Protein AF-X0SIE3-F1 (afdb_monomer_lite)

Sequence (200 aa):
MSGNRVVYQNWIVEIGFDPAQLKAIENWNDPPLESISLDEPSACAISDEESQRVIEEREKTSEIRSRVRKALERLSVQEREFIAQFYFMGRSYREISEQSGRPIHKLEALHKRAVKKLKNELGGFVRERFGVETGSDADCLICRSPHLAEINRLISRRDKTTTWKPIIKTLRNKYGLKVSSPQMLIGHEKYHGRSPTGTA

Organism: NCBI:txid412755

pLDDT: mean 80.82, std 20.18, range [29.73, 98.19]

Structure (mmCIF, N/CA/C/O backbone):
data_AF-X0SIE3-F1
#
_entry.id   AF-X0SIE3-F1
#
loop_
_atom_site.group_PDB
_atom_site.id
_atom_site.type_symbol
_atom_site.label_atom_id
_atom_site.label_alt_id
_atom_site.label_comp_id
_atom_site.label_asym_id
_atom_site.label_entity_id
_atom_site.label_seq_id
_atom_site.pdbx_PDB_ins_code
_atom_site.Cartn_x
_atom_site.Cartn_y
_atom_site.Cartn_z
_atom_site.occupancy
_atom_site.B_iso_or_equiv
_atom_site.auth_seq_id
_atom_site.auth_comp_id
_atom_site.auth_asym_id
_atom_site.auth_atom_id
_atom_site.pdbx_PDB_model_num
ATOM 1 N N . MET A 1 1 ? 21.766 -25.521 27.086 1.00 37.97 1 MET A N 1
ATOM 2 C CA . MET A 1 1 ? 20.598 -25.196 26.242 1.00 37.97 1 MET A CA 1
ATOM 3 C C . MET A 1 1 ? 21.020 -24.117 25.262 1.00 37.97 1 MET A C 1
ATOM 5 O O . MET A 1 1 ? 21.214 -22.978 25.664 1.00 37.97 1 MET A O 1
ATOM 9 N N . SER A 1 2 ? 21.288 -24.507 24.020 1.00 40.81 2 SER A N 1
ATOM 10 C CA . SER A 1 2 ? 21.836 -23.632 22.983 1.00 40.81 2 SER A CA 1
ATOM 11 C C . SER A 1 2 ? 20.715 -22.765 22.417 1.00 40.81 2 SER A C 1
ATOM 13 O O . SER A 1 2 ? 19.805 -23.271 21.767 1.00 40.81 2 SER A O 1
ATOM 15 N N . GLY A 1 3 ? 20.738 -21.470 22.732 1.00 44.62 3 GLY A N 1
ATOM 16 C CA . GLY A 1 3 ? 19.757 -20.516 22.230 1.00 44.62 3 GLY A CA 1
ATOM 17 C C . GLY A 1 3 ? 19.902 -20.342 20.721 1.00 44.62 3 GLY A C 1
ATOM 18 O O . GLY A 1 3 ? 20.940 -19.882 20.250 1.00 44.62 3 GLY A O 1
ATOM 19 N N . ASN A 1 4 ? 18.854 -20.692 19.974 1.00 44.97 4 ASN A N 1
ATOM 20 C CA . ASN A 1 4 ? 18.721 -20.370 18.556 1.00 44.97 4 ASN A CA 1
ATOM 21 C C . ASN A 1 4 ? 18.730 -18.846 18.382 1.00 44.97 4 ASN A C 1
ATOM 23 O O . ASN A 1 4 ? 17.715 -18.172 18.564 1.00 44.97 4 ASN A O 1
ATOM 27 N N . ARG A 1 5 ? 19.895 -18.294 18.040 1.00 41.56 5 ARG A N 1
ATOM 28 C CA . ARG A 1 5 ? 20.044 -16.889 17.669 1.00 41.56 5 ARG A CA 1
ATOM 29 C C . ARG A 1 5 ? 19.511 -16.732 16.248 1.00 41.56 5 ARG A C 1
ATOM 31 O O . ARG A 1 5 ? 20.145 -17.167 15.294 1.00 41.56 5 ARG A O 1
ATOM 38 N N . VAL A 1 6 ? 18.333 -16.129 16.112 1.00 42.97 6 VAL A N 1
ATOM 39 C CA . VAL A 1 6 ? 17.796 -15.715 14.811 1.00 42.97 6 VAL A CA 1
ATOM 40 C C . VAL A 1 6 ? 18.680 -14.579 14.297 1.00 42.97 6 VAL A C 1
ATOM 42 O O . VAL A 1 6 ? 18.581 -13.441 14.755 1.00 42.97 6 VAL A O 1
ATOM 45 N N . VAL A 1 7 ? 19.604 -14.904 13.395 1.00 39.38 7 VAL A N 1
ATOM 46 C CA . VAL A 1 7 ? 20.398 -13.916 12.664 1.00 39.38 7 VAL A CA 1
ATOM 47 C C . VAL A 1 7 ? 19.483 -13.330 11.595 1.00 39.38 7 VAL A C 1
ATOM 49 O O . VAL A 1 7 ? 19.133 -14.004 10.631 1.00 39.38 7 VAL A O 1
ATOM 52 N N . TYR A 1 8 ? 19.049 -12.085 11.788 1.00 41.19 8 TYR A N 1
ATOM 53 C CA . TYR A 1 8 ? 18.407 -11.319 10.725 1.00 41.19 8 TYR A CA 1
ATOM 54 C C . TYR A 1 8 ? 19.446 -11.101 9.618 1.00 41.19 8 TYR A C 1
ATOM 56 O O . TYR A 1 8 ? 20.336 -10.264 9.761 1.00 41.19 8 TYR A O 1
ATOM 64 N N . GLN A 1 9 ? 19.357 -11.875 8.534 1.00 42.16 9 GLN A N 1
ATOM 65 C CA . GLN A 1 9 ? 20.079 -11.587 7.298 1.00 42.16 9 GLN A CA 1
ATOM 66 C C . GLN A 1 9 ? 19.517 -10.287 6.725 1.00 42.16 9 GLN A C 1
ATOM 68 O O . GLN A 1 9 ? 18.420 -10.221 6.169 1.00 42.16 9 GLN A O 1
ATOM 73 N N . ASN A 1 10 ? 20.255 -9.213 6.975 1.00 45.09 10 ASN A N 1
ATOM 74 C CA . ASN A 1 10 ? 19.939 -7.881 6.513 1.00 45.09 10 ASN A CA 1
ATOM 75 C C . ASN A 1 10 ? 20.387 -7.784 5.049 1.00 45.09 10 ASN A C 1
ATOM 77 O O . ASN A 1 10 ? 21.547 -7.499 4.778 1.00 45.09 10 ASN A O 1
ATOM 81 N N . TRP A 1 11 ? 19.470 -8.043 4.117 1.00 51.03 11 TRP A N 1
ATOM 82 C CA . TRP A 1 11 ? 19.640 -7.916 2.659 1.00 51.03 11 TRP A CA 1
ATOM 83 C C . TRP A 1 11 ? 20.287 -6.591 2.201 1.00 51.03 11 TRP A C 1
ATOM 85 O O . TRP A 1 11 ? 20.884 -6.532 1.135 1.00 51.03 11 TRP A O 1
ATOM 95 N N . ILE A 1 12 ? 20.243 -5.539 3.027 1.00 49.69 12 ILE A N 1
ATOM 96 C CA . ILE A 1 12 ? 20.962 -4.271 2.809 1.00 49.69 12 ILE A CA 1
ATOM 97 C C . ILE A 1 12 ? 22.494 -4.444 2.795 1.00 49.69 12 ILE A C 1
ATOM 99 O O . ILE A 1 12 ? 23.173 -3.739 2.053 1.00 49.69 12 ILE A O 1
ATOM 103 N N . VAL A 1 13 ? 23.041 -5.400 3.553 1.00 48.53 13 VAL A N 1
ATOM 104 C CA . VAL A 1 13 ? 24.489 -5.679 3.588 1.00 48.53 13 VAL A CA 1
ATOM 105 C C . VAL A 1 13 ? 24.946 -6.393 2.309 1.00 48.53 13 VAL A C 1
ATOM 107 O O . VAL A 1 13 ? 26.060 -6.166 1.849 1.00 48.53 13 VAL A O 1
ATOM 110 N N . GLU A 1 14 ? 24.080 -7.191 1.675 1.00 47.84 14 GLU A N 1
ATOM 111 C CA . GLU A 1 14 ? 24.404 -7.889 0.418 1.00 47.84 14 GLU A CA 1
ATOM 112 C C . GLU A 1 14 ? 24.426 -6.959 -0.804 1.00 47.84 14 GLU A C 1
ATOM 114 O O . GLU A 1 14 ? 25.096 -7.258 -1.787 1.00 47.84 14 GLU A O 1
ATOM 119 N N . ILE A 1 15 ? 23.775 -5.792 -0.732 1.00 49.50 15 ILE A N 1
ATOM 120 C CA . ILE A 1 15 ? 23.831 -4.758 -1.785 1.00 49.50 15 ILE A CA 1
ATOM 121 C C . ILE A 1 15 ? 25.111 -3.894 -1.641 1.00 49.50 15 ILE A C 1
ATOM 123 O O . ILE A 1 15 ? 25.317 -2.939 -2.383 1.00 49.50 15 ILE A O 1
ATOM 127 N N . GLY A 1 16 ? 26.007 -4.224 -0.701 1.00 42.66 16 GLY A N 1
ATOM 128 C CA . GLY A 1 16 ? 27.271 -3.508 -0.500 1.00 42.66 16 GLY A CA 1
ATOM 129 C C . GLY A 1 16 ? 27.114 -2.148 0.183 1.00 42.66 16 GLY A C 1
ATOM 130 O O . GLY A 1 16 ? 28.037 -1.336 0.153 1.00 42.66 16 GLY A O 1
ATOM 131 N N . PHE A 1 17 ? 25.962 -1.880 0.805 1.00 47.78 17 PHE A N 1
ATOM 132 C CA . PHE A 1 17 ? 25.734 -0.630 1.519 1.00 47.78 17 PHE A CA 1
ATOM 133 C C . PHE A 1 17 ? 26.143 -0.787 2.986 1.00 47.78 17 PHE A C 1
ATOM 135 O O . PHE A 1 17 ? 25.369 -1.262 3.820 1.00 47.78 17 PHE A O 1
ATOM 142 N N . ASP A 1 18 ? 27.385 -0.415 3.296 1.00 58.44 18 ASP A N 1
ATOM 143 C CA . ASP A 1 18 ? 27.899 -0.401 4.664 1.00 58.44 18 ASP A CA 1
ATOM 144 C C . ASP A 1 18 ? 27.459 0.893 5.383 1.00 58.44 18 ASP A C 1
ATOM 146 O O . ASP A 1 18 ? 27.921 1.982 5.033 1.00 58.44 18 ASP A O 1
ATOM 150 N N . PRO A 1 19 ? 26.592 0.823 6.412 1.00 54.62 19 PRO A N 1
ATOM 151 C CA . PRO A 1 19 ? 26.176 2.000 7.173 1.00 54.62 19 PRO A CA 1
ATOM 152 C C . PRO A 1 19 ? 27.333 2.686 7.923 1.00 54.62 19 PRO A C 1
ATOM 154 O O . PRO A 1 19 ? 27.182 3.840 8.327 1.00 54.62 19 PRO A O 1
ATOM 157 N N . ALA A 1 20 ? 28.497 2.044 8.088 1.00 58.25 20 ALA A N 1
ATOM 158 C CA . ALA A 1 20 ? 29.696 2.708 8.599 1.00 58.25 20 ALA A CA 1
ATOM 159 C C . ALA A 1 20 ? 30.227 3.789 7.636 1.00 58.25 20 ALA A C 1
ATOM 161 O O . ALA A 1 20 ? 30.818 4.768 8.094 1.00 58.25 20 ALA A O 1
ATOM 162 N N . GLN A 1 21 ? 29.948 3.683 6.330 1.00 57.66 21 GLN A N 1
ATOM 163 C CA . GLN A 1 21 ? 30.334 4.698 5.343 1.00 57.66 21 GLN A CA 1
ATOM 164 C C . GLN A 1 21 ? 29.565 6.015 5.518 1.00 57.66 21 GLN A C 1
ATOM 166 O O . GLN A 1 21 ? 30.111 7.077 5.237 1.00 57.66 21 GLN A O 1
ATOM 171 N N . LEU A 1 22 ? 28.345 5.997 6.071 1.00 52.56 22 LEU A N 1
ATOM 172 C CA . LEU A 1 22 ? 27.601 7.233 6.361 1.00 52.56 22 LEU A CA 1
ATOM 173 C C . LEU A 1 22 ? 28.282 8.087 7.439 1.00 52.56 22 LEU A C 1
ATOM 175 O O . LEU A 1 22 ? 28.283 9.310 7.337 1.00 52.56 22 LEU A O 1
ATOM 179 N N . LYS A 1 23 ? 28.943 7.458 8.421 1.00 56.12 23 LYS A N 1
ATOM 180 C CA . LYS A 1 23 ? 29.748 8.184 9.418 1.00 56.12 23 LYS A CA 1
ATOM 181 C C . LYS A 1 23 ? 31.027 8.775 8.826 1.00 56.12 23 LYS A C 1
ATOM 183 O O . LYS A 1 23 ? 31.531 9.762 9.349 1.00 56.12 23 LYS A O 1
ATOM 188 N N . ALA A 1 24 ? 31.545 8.191 7.745 1.00 54.06 24 ALA A N 1
ATOM 189 C CA . ALA A 1 24 ? 32.659 8.770 7.002 1.00 54.06 24 ALA A CA 1
ATOM 190 C C . ALA A 1 24 ? 32.218 9.994 6.178 1.00 54.06 24 ALA A C 1
ATOM 192 O O . ALA A 1 24 ? 32.992 10.934 6.044 1.00 54.06 24 ALA A O 1
ATOM 193 N N . ILE A 1 25 ? 30.971 10.018 5.689 1.00 53.06 25 ILE A N 1
ATOM 194 C CA . ILE A 1 25 ? 30.403 11.139 4.918 1.00 53.06 25 ILE A CA 1
ATOM 195 C C . ILE A 1 25 ? 30.057 12.339 5.820 1.00 53.06 25 ILE A C 1
ATOM 197 O O . ILE A 1 25 ? 30.261 13.478 5.414 1.00 53.06 25 ILE A O 1
ATOM 201 N N . GLU A 1 26 ? 29.621 12.126 7.067 1.00 48.00 26 GLU A N 1
ATOM 202 C CA . GLU A 1 26 ? 29.395 13.230 8.026 1.00 48.00 26 GLU A CA 1
ATOM 203 C C . GLU A 1 26 ? 30.688 13.948 8.467 1.00 48.00 26 GLU A C 1
ATOM 205 O O . GLU A 1 26 ? 30.618 15.037 9.031 1.00 48.00 26 GLU A O 1
ATOM 210 N N . ASN A 1 27 ? 31.862 13.379 8.167 1.00 46.28 27 ASN A N 1
ATOM 211 C CA . ASN A 1 27 ? 33.177 13.971 8.429 1.00 46.28 27 ASN A CA 1
ATOM 212 C C . ASN A 1 27 ? 33.842 14.574 7.173 1.00 46.28 27 ASN A C 1
ATOM 214 O O . ASN A 1 27 ? 35.040 14.864 7.198 1.00 46.28 27 ASN A O 1
ATOM 218 N N . TRP A 1 28 ? 33.092 14.786 6.083 1.00 44.88 28 TRP A N 1
ATOM 219 C CA . TRP A 1 28 ? 33.554 15.549 4.919 1.00 44.88 28 TRP A CA 1
ATOM 220 C C . TRP A 1 28 ? 33.613 17.050 5.247 1.00 44.88 28 TRP A C 1
ATOM 222 O O . TRP A 1 28 ? 32.776 17.844 4.828 1.00 44.88 28 TRP A O 1
ATOM 232 N N . ASN A 1 29 ? 34.653 17.453 5.976 1.00 45.59 29 ASN A N 1
ATOM 233 C CA . ASN A 1 29 ? 35.396 18.618 5.513 1.00 45.59 29 ASN A CA 1
ATOM 234 C C . ASN A 1 29 ? 36.016 18.187 4.182 1.00 45.59 29 ASN A C 1
ATOM 236 O O . ASN A 1 29 ? 36.792 17.230 4.175 1.00 45.59 29 ASN A O 1
ATOM 240 N N . ASP A 1 30 ? 35.595 18.821 3.087 1.00 45.81 30 ASP A N 1
ATOM 241 C CA . ASP A 1 30 ? 36.047 18.535 1.724 1.00 45.81 30 ASP A CA 1
ATOM 242 C C . ASP A 1 30 ? 37.550 18.199 1.697 1.00 45.81 30 ASP A C 1
ATOM 244 O O . ASP A 1 30 ? 38.363 19.048 2.089 1.00 45.81 30 ASP A O 1
ATOM 248 N N . PRO A 1 31 ? 37.971 17.001 1.241 1.00 48.59 31 PRO A N 1
ATOM 249 C CA . PRO A 1 31 ? 39.344 16.868 0.791 1.00 48.59 31 PRO A CA 1
ATOM 250 C C . PRO A 1 31 ? 39.545 17.900 -0.332 1.00 48.59 31 PRO A C 1
ATOM 252 O O . PRO A 1 31 ? 38.662 18.039 -1.188 1.00 48.59 31 PRO A O 1
ATOM 255 N N . PRO A 1 32 ? 40.663 18.651 -0.349 1.00 44.66 32 PRO A N 1
ATOM 256 C CA . PRO A 1 32 ? 40.983 19.504 -1.480 1.00 44.66 32 PRO A CA 1
ATOM 257 C C . PRO A 1 32 ? 40.888 18.643 -2.734 1.00 44.66 32 PRO A C 1
ATOM 259 O O . PRO A 1 32 ? 41.420 17.533 -2.745 1.00 44.66 32 PRO A O 1
ATOM 262 N N . LEU A 1 33 ? 40.182 19.132 -3.751 1.00 49.44 33 LEU A N 1
ATOM 263 C CA . LEU A 1 33 ? 40.200 18.574 -5.098 1.00 49.44 33 LEU A CA 1
ATOM 264 C C . LEU A 1 33 ? 41.658 18.548 -5.577 1.00 49.44 33 LEU A C 1
ATOM 266 O O . LEU A 1 33 ? 42.120 19.482 -6.230 1.00 49.44 33 LEU A O 1
ATOM 270 N N . GLU A 1 34 ? 42.400 17.503 -5.214 1.00 44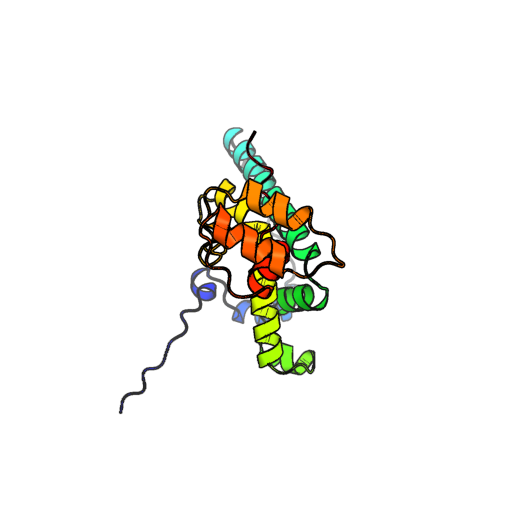.69 34 GLU A N 1
ATOM 271 C CA . GLU A 1 34 ? 43.635 17.155 -5.884 1.00 44.69 34 GLU A CA 1
ATOM 272 C C . GLU A 1 34 ? 43.244 16.910 -7.333 1.00 44.69 34 GLU A C 1
ATOM 274 O O . GLU A 1 34 ? 42.420 16.056 -7.668 1.00 44.69 34 GLU A O 1
ATOM 279 N N . SER A 1 35 ? 43.761 17.803 -8.164 1.00 53.19 35 SER A N 1
ATOM 280 C CA . SER A 1 35 ? 43.552 17.912 -9.590 1.00 53.19 35 SER A CA 1
ATOM 281 C C . SER A 1 35 ? 43.651 16.546 -10.258 1.00 53.19 35 SER A C 1
ATOM 283 O O . SER A 1 35 ? 44.746 16.036 -10.492 1.00 53.19 35 SER A O 1
ATOM 285 N N . ILE A 1 36 ? 42.502 15.974 -10.606 1.00 52.38 36 ILE A N 1
ATOM 286 C CA . ILE A 1 36 ? 42.423 14.937 -11.628 1.00 52.38 36 ILE A CA 1
ATOM 287 C C . ILE A 1 36 ? 42.951 15.602 -12.906 1.00 52.38 36 ILE A C 1
ATOM 289 O O . ILE A 1 36 ? 42.287 16.480 -13.460 1.00 52.38 36 ILE A O 1
ATOM 293 N N . SER A 1 37 ? 44.183 15.272 -13.311 1.00 55.12 37 SER A N 1
ATOM 294 C CA . SER A 1 37 ? 44.804 15.827 -14.514 1.00 55.12 37 SER A CA 1
ATOM 295 C C . SER A 1 37 ? 43.978 15.407 -15.725 1.00 55.12 37 SER A C 1
ATOM 297 O O . SER A 1 37 ? 43.931 14.234 -16.092 1.00 55.12 37 SER A O 1
ATOM 299 N N . LEU A 1 38 ? 43.307 16.387 -16.317 1.00 56.53 38 LEU A N 1
ATOM 300 C CA . LEU A 1 38 ? 42.358 16.276 -17.423 1.00 56.53 38 LEU A CA 1
ATOM 301 C C . LEU A 1 38 ? 43.068 16.185 -18.791 1.00 56.53 38 LEU A C 1
ATOM 303 O O . LEU A 1 38 ? 42.554 16.688 -19.783 1.00 56.53 38 LEU A O 1
ATOM 307 N N . ASP A 1 39 ? 44.244 15.553 -18.843 1.00 54.72 39 ASP A N 1
ATOM 308 C CA . ASP A 1 39 ? 45.157 15.589 -19.998 1.00 54.72 39 ASP A CA 1
ATOM 309 C C . ASP A 1 39 ? 45.301 14.241 -20.723 1.00 54.72 39 ASP A C 1
ATOM 311 O O . ASP A 1 39 ? 46.345 13.944 -21.293 1.00 54.72 39 ASP A O 1
ATOM 315 N N . GLU A 1 40 ? 44.237 13.437 -20.778 1.00 57.53 40 GLU A N 1
ATOM 316 C CA . GLU A 1 40 ? 44.094 12.448 -21.852 1.00 57.53 40 GLU A CA 1
ATOM 317 C C . GLU A 1 40 ? 42.677 12.505 -22.439 1.00 57.53 40 GLU A C 1
ATOM 319 O O . GLU A 1 40 ? 41.730 11.984 -21.840 1.00 57.53 40 GLU A O 1
ATOM 324 N N . PRO A 1 41 ? 42.489 13.123 -23.623 1.00 53.00 41 PRO A N 1
ATOM 325 C CA . PRO A 1 41 ? 41.266 12.979 -24.393 1.00 53.00 41 PRO A CA 1
ATOM 326 C C . PRO A 1 41 ? 41.228 11.556 -24.954 1.00 53.00 41 PRO A C 1
ATOM 328 O O . PRO A 1 41 ? 41.571 11.305 -26.110 1.00 53.00 41 PRO A O 1
ATOM 331 N N . SER A 1 42 ? 40.819 10.605 -24.116 1.00 52.03 42 SER A N 1
ATOM 332 C CA . SER A 1 42 ? 40.442 9.275 -24.571 1.00 52.03 42 SER A CA 1
ATOM 333 C C . SER A 1 42 ? 39.191 9.429 -25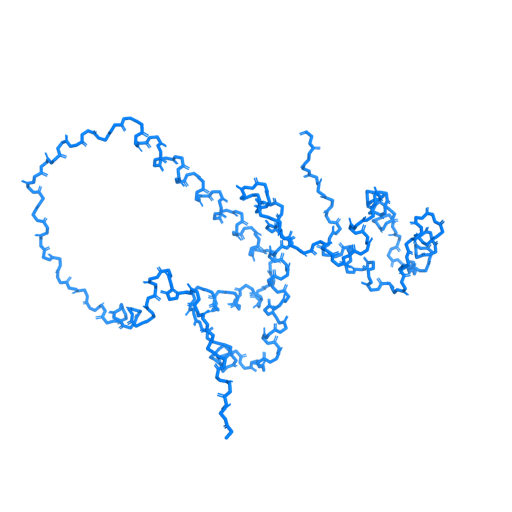.429 1.00 52.03 42 SER A C 1
ATOM 335 O O . SER A 1 42 ? 38.064 9.501 -24.937 1.00 52.03 42 SER A O 1
ATOM 337 N N . ALA A 1 43 ? 39.408 9.560 -26.737 1.00 55.84 43 ALA A N 1
ATOM 338 C CA . ALA A 1 43 ? 38.387 9.571 -27.770 1.00 55.84 43 ALA A CA 1
ATOM 339 C C . ALA A 1 43 ? 37.787 8.163 -27.928 1.00 55.84 43 ALA A C 1
ATOM 341 O O . ALA A 1 43 ? 37.796 7.573 -29.007 1.00 55.84 43 ALA A O 1
ATOM 342 N N . CYS A 1 44 ? 37.263 7.601 -26.840 1.00 58.97 44 CYS A N 1
ATOM 343 C CA . CYS A 1 44 ? 36.305 6.519 -26.922 1.00 58.97 44 CYS A CA 1
ATOM 344 C C . CYS A 1 44 ? 35.023 7.139 -27.469 1.00 58.97 44 CYS A C 1
ATOM 346 O O . CYS A 1 44 ? 34.224 7.707 -26.726 1.00 58.97 44 CYS A O 1
ATOM 348 N N . ALA A 1 45 ? 34.865 7.087 -28.793 1.00 68.75 45 ALA A N 1
ATOM 349 C CA . ALA A 1 45 ? 33.579 7.295 -29.430 1.00 68.75 45 ALA A CA 1
ATOM 350 C C . ALA A 1 45 ? 32.610 6.284 -28.807 1.00 68.75 45 ALA A C 1
ATOM 352 O O . ALA A 1 45 ? 32.638 5.100 -29.143 1.00 68.75 45 ALA A O 1
ATOM 353 N N . ILE A 1 46 ? 31.822 6.748 -27.834 1.00 71.81 46 ILE A N 1
ATOM 354 C CA . ILE A 1 46 ? 30.708 5.992 -27.277 1.00 71.81 46 ILE A CA 1
ATOM 355 C C . ILE A 1 46 ? 29.848 5.655 -28.481 1.00 71.81 46 ILE A C 1
ATOM 357 O O . ILE A 1 46 ? 29.352 6.555 -29.161 1.00 71.81 46 ILE A O 1
ATOM 361 N N . SER A 1 47 ? 29.759 4.366 -28.795 1.00 83.62 47 SER A N 1
ATOM 362 C CA . SER A 1 47 ? 28.959 3.915 -29.927 1.00 83.62 47 SER A CA 1
ATOM 363 C C . SER A 1 47 ? 27.538 4.478 -29.805 1.00 83.62 47 SER A C 1
ATOM 365 O O . SER A 1 47 ? 27.010 4.616 -28.694 1.00 83.62 47 SER A O 1
ATOM 367 N N . ASP A 1 48 ? 26.900 4.802 -30.931 1.00 85.56 48 ASP A N 1
ATOM 368 C CA . ASP A 1 48 ? 25.518 5.303 -30.933 1.00 85.56 48 ASP A CA 1
ATOM 369 C C . ASP A 1 48 ? 24.568 4.355 -30.167 1.00 85.56 48 ASP A C 1
ATOM 371 O O . ASP A 1 48 ? 23.625 4.802 -29.512 1.00 85.56 48 ASP A O 1
ATOM 375 N N . GLU A 1 49 ? 24.868 3.051 -30.164 1.00 86.56 49 GLU A N 1
ATOM 376 C CA . GLU A 1 49 ? 24.148 2.023 -29.404 1.00 86.56 49 GLU A CA 1
ATOM 377 C C . GLU A 1 49 ? 24.261 2.198 -27.882 1.00 86.56 49 GLU A C 1
ATOM 379 O O . GLU A 1 49 ? 23.282 2.032 -27.153 1.00 86.56 49 GLU A O 1
ATOM 384 N N . GLU A 1 50 ? 25.445 2.532 -27.372 1.00 87.88 50 GLU A N 1
ATOM 385 C CA . GLU A 1 50 ? 25.671 2.727 -25.939 1.00 87.88 50 GLU A CA 1
ATOM 386 C C . GLU A 1 50 ? 25.000 4.016 -25.449 1.00 87.88 50 GLU A C 1
ATOM 388 O O . GLU A 1 50 ? 24.340 4.018 -24.406 1.00 87.88 50 GLU A O 1
ATOM 393 N N . SER A 1 51 ? 25.037 5.073 -26.265 1.00 83.94 51 SER A N 1
ATOM 394 C CA . SER A 1 51 ? 24.290 6.307 -26.004 1.00 83.94 51 SER A CA 1
ATOM 395 C C . SER A 1 51 ? 22.778 6.055 -25.924 1.00 83.94 51 SER A C 1
ATOM 397 O O . SER A 1 51 ? 22.116 6.539 -25.003 1.00 83.94 51 SER A O 1
ATOM 399 N N . GLN A 1 52 ? 22.225 5.250 -26.839 1.00 89.12 52 GLN A N 1
ATOM 400 C CA . GLN A 1 52 ? 20.807 4.871 -26.816 1.00 89.12 52 GLN A CA 1
ATOM 401 C C . GLN A 1 52 ? 20.437 4.087 -25.547 1.00 89.12 52 GLN A C 1
ATOM 403 O O . GLN A 1 52 ? 19.431 4.400 -24.907 1.00 89.12 52 GLN A O 1
ATOM 408 N N . ARG A 1 53 ? 21.272 3.131 -25.115 1.00 89.88 53 ARG A N 1
ATOM 409 C CA . ARG A 1 53 ? 21.037 2.358 -23.879 1.00 89.88 53 ARG A CA 1
ATOM 410 C C . ARG A 1 53 ? 20.988 3.243 -22.633 1.00 89.88 53 ARG A C 1
ATOM 412 O O . ARG A 1 53 ? 20.090 3.074 -21.807 1.00 89.88 53 ARG A O 1
ATOM 419 N N . VAL A 1 54 ? 21.905 4.207 -22.516 1.00 90.44 54 VAL A N 1
ATOM 420 C CA . VAL A 1 54 ? 21.948 5.150 -21.383 1.00 90.44 54 VAL A CA 1
ATOM 421 C C . VAL A 1 54 ? 20.695 6.031 -21.344 1.00 90.44 54 VAL A C 1
ATOM 423 O O . VAL A 1 54 ? 20.130 6.265 -20.270 1.00 90.44 54 VAL A O 1
ATOM 426 N N . ILE A 1 55 ? 20.226 6.505 -22.505 1.00 91.44 55 ILE A N 1
ATOM 427 C CA . ILE A 1 55 ? 18.994 7.301 -22.603 1.00 91.44 55 ILE A CA 1
ATOM 428 C C . ILE A 1 55 ? 17.790 6.471 -22.149 1.00 91.44 55 ILE A C 1
ATOM 430 O O . ILE A 1 55 ? 17.043 6.913 -21.272 1.00 91.44 55 ILE A O 1
ATOM 434 N N . GLU A 1 56 ? 17.639 5.248 -22.663 1.00 90.44 56 GLU A N 1
ATOM 435 C CA . GLU A 1 56 ? 16.543 4.365 -22.264 1.00 90.44 56 GLU A CA 1
ATOM 436 C C . GLU A 1 56 ? 16.558 4.062 -20.761 1.00 90.44 56 GLU A C 1
ATOM 438 O O . GLU A 1 56 ? 15.517 4.091 -20.106 1.00 90.44 56 GLU A O 1
ATOM 443 N N . GLU A 1 57 ? 17.716 3.760 -20.174 1.00 90.81 57 GLU A N 1
ATOM 444 C CA . GLU A 1 57 ? 17.823 3.471 -18.741 1.00 90.81 57 GLU A CA 1
ATOM 445 C C . GLU A 1 57 ? 17.423 4.679 -17.881 1.00 90.81 57 GLU A C 1
ATOM 447 O O . GLU A 1 57 ? 16.728 4.544 -16.860 1.00 90.81 57 GLU A O 1
ATOM 452 N N . ARG A 1 58 ? 17.785 5.886 -18.327 1.00 91.94 58 ARG A N 1
ATOM 453 C CA . ARG A 1 58 ? 17.398 7.135 -17.671 1.00 91.94 58 ARG A CA 1
ATOM 454 C C . ARG A 1 58 ? 15.890 7.360 -17.726 1.00 91.94 58 ARG A C 1
ATOM 456 O O . ARG A 1 58 ? 15.299 7.738 -16.710 1.00 91.94 58 ARG A O 1
ATOM 463 N N . GLU A 1 59 ? 15.259 7.108 -18.869 1.00 92.94 59 GLU A N 1
ATOM 464 C CA . GLU A 1 59 ? 13.804 7.204 -19.027 1.00 92.94 59 GLU A CA 1
ATOM 465 C C . GLU A 1 59 ? 13.076 6.190 -18.140 1.00 92.94 59 GLU A C 1
ATOM 467 O O . GLU A 1 59 ? 12.179 6.564 -17.378 1.00 92.94 59 GLU A O 1
ATOM 472 N N . LYS A 1 60 ? 13.540 4.934 -18.137 1.00 90.81 60 LYS A N 1
ATOM 473 C CA . LYS A 1 60 ? 13.019 3.858 -17.277 1.00 90.81 60 LYS A CA 1
ATOM 474 C C . LYS A 1 60 ? 13.099 4.248 -15.799 1.00 90.81 60 LYS A C 1
ATOM 476 O O . LYS A 1 60 ? 12.126 4.117 -15.053 1.00 90.81 60 LYS A O 1
ATOM 481 N N . THR A 1 61 ? 14.235 4.795 -15.371 1.00 93.12 61 THR A N 1
ATOM 482 C CA . THR A 1 61 ? 14.439 5.254 -13.990 1.00 93.12 61 THR A CA 1
ATOM 483 C C . THR A 1 61 ? 13.544 6.448 -13.645 1.00 93.12 61 THR A C 1
ATOM 485 O O . THR A 1 61 ? 13.002 6.525 -12.538 1.00 93.12 61 THR A O 1
ATOM 488 N N . SER A 1 62 ? 13.356 7.378 -14.584 1.00 94.44 62 SER A N 1
ATOM 489 C CA . SER A 1 62 ? 12.469 8.536 -14.422 1.00 94.44 62 SER A CA 1
ATOM 490 C C . SER A 1 62 ? 11.011 8.110 -14.230 1.00 94.44 62 SER A C 1
ATOM 492 O O . SER A 1 62 ? 10.332 8.601 -13.321 1.00 94.44 62 SER A O 1
ATOM 494 N N . GLU A 1 63 ? 10.546 7.136 -15.014 1.00 94.12 63 GLU A N 1
ATOM 495 C CA . GLU A 1 63 ? 9.197 6.588 -14.892 1.00 94.12 63 GLU A CA 1
ATOM 496 C C . GLU A 1 63 ? 8.977 5.929 -13.524 1.00 94.12 63 GLU A C 1
ATOM 498 O O . GLU A 1 63 ? 8.008 6.255 -12.828 1.00 94.12 63 GLU A O 1
ATOM 503 N N . ILE A 1 64 ? 9.910 5.071 -13.092 1.00 95.00 64 ILE A N 1
ATOM 504 C CA . ILE A 1 64 ? 9.856 4.411 -11.779 1.00 95.00 64 ILE A CA 1
ATOM 505 C C . ILE A 1 64 ? 9.780 5.462 -10.664 1.00 95.00 64 ILE A C 1
ATOM 507 O O . ILE A 1 64 ? 8.895 5.400 -9.806 1.00 95.00 64 ILE A O 1
ATOM 511 N N . ARG A 1 65 ? 10.654 6.477 -10.696 1.00 94.38 65 ARG A N 1
ATOM 512 C CA . ARG A 1 65 ? 10.663 7.566 -9.704 1.00 94.38 65 ARG A CA 1
ATOM 513 C C . ARG A 1 65 ? 9.346 8.340 -9.691 1.00 94.38 65 ARG A C 1
ATOM 515 O O . ARG A 1 65 ? 8.830 8.643 -8.615 1.00 94.38 65 ARG A O 1
ATOM 522 N N . SER A 1 66 ? 8.782 8.635 -10.861 1.00 95.06 66 SER A N 1
ATOM 523 C CA . SER A 1 66 ? 7.496 9.328 -10.997 1.00 95.06 66 SER A CA 1
ATOM 524 C C . SER A 1 66 ? 6.347 8.520 -10.385 1.00 95.06 66 SER A C 1
ATOM 526 O O . SER A 1 66 ? 5.537 9.057 -9.624 1.00 95.06 66 SER A O 1
ATOM 528 N N . ARG A 1 67 ? 6.301 7.207 -10.640 1.00 94.12 67 ARG A N 1
ATOM 529 C CA . ARG A 1 67 ? 5.290 6.303 -10.070 1.00 94.12 67 ARG A CA 1
ATOM 530 C C . ARG A 1 67 ? 5.411 6.181 -8.555 1.00 94.12 67 ARG A C 1
ATOM 532 O O . ARG A 1 67 ? 4.404 6.319 -7.860 1.00 94.12 67 ARG A O 1
ATOM 539 N N . VAL A 1 68 ? 6.626 5.996 -8.038 1.00 95.25 68 VAL A N 1
ATOM 540 C CA . VAL A 1 68 ? 6.883 5.934 -6.590 1.00 95.25 68 VAL A CA 1
ATOM 541 C C . VAL A 1 68 ? 6.496 7.249 -5.914 1.00 95.25 68 VAL A C 1
ATOM 543 O O . VAL A 1 68 ? 5.818 7.226 -4.888 1.00 95.25 68 VAL A O 1
ATOM 546 N N . ARG A 1 69 ? 6.835 8.400 -6.510 1.00 95.62 69 ARG A N 1
ATOM 547 C CA . ARG A 1 69 ? 6.447 9.720 -5.989 1.00 95.62 69 ARG A CA 1
ATOM 548 C C . ARG A 1 69 ? 4.928 9.862 -5.880 1.00 95.62 69 ARG A C 1
ATOM 550 O O . ARG A 1 69 ? 4.431 10.170 -4.799 1.00 95.62 69 ARG A O 1
ATOM 557 N N . LYS A 1 70 ? 4.188 9.541 -6.947 1.00 94.88 70 LYS A N 1
ATOM 558 C CA . LYS A 1 70 ? 2.713 9.563 -6.944 1.00 94.88 70 LYS A CA 1
ATOM 559 C C . LYS A 1 70 ? 2.115 8.622 -5.892 1.00 94.88 70 LYS A C 1
ATOM 561 O O . LYS A 1 70 ? 1.100 8.947 -5.280 1.00 94.88 70 LYS A O 1
ATOM 566 N N . ALA A 1 71 ? 2.727 7.459 -5.657 1.00 94.75 71 ALA A N 1
ATOM 567 C CA . ALA A 1 71 ? 2.283 6.535 -4.613 1.00 94.75 71 ALA A CA 1
ATOM 568 C C . ALA A 1 71 ? 2.537 7.092 -3.198 1.00 94.75 71 ALA A C 1
ATOM 570 O O . ALA A 1 71 ? 1.665 6.989 -2.334 1.00 94.75 71 ALA A O 1
ATOM 571 N N . LEU A 1 72 ? 3.687 7.735 -2.967 1.00 96.00 72 LEU A N 1
ATOM 572 C CA . LEU A 1 72 ? 4.016 8.388 -1.694 1.00 96.00 72 LEU A CA 1
ATOM 573 C C . LEU A 1 72 ? 3.112 9.593 -1.394 1.00 96.00 72 LEU A C 1
ATOM 575 O O . LEU A 1 72 ? 2.789 9.836 -0.234 1.00 96.00 72 LEU A O 1
ATOM 579 N N . GLU A 1 73 ? 2.660 10.325 -2.412 1.00 95.00 73 GLU A N 1
ATOM 580 C CA . GLU A 1 73 ? 1.705 11.437 -2.266 1.00 95.00 73 GLU A CA 1
ATOM 581 C C . GLU A 1 73 ? 0.325 10.986 -1.766 1.00 95.00 73 GLU A C 1
ATOM 583 O O . GLU A 1 73 ? -0.393 11.771 -1.148 1.00 95.00 73 GLU A O 1
ATOM 588 N N . ARG A 1 74 ? -0.044 9.716 -1.979 1.00 93.06 74 ARG A N 1
ATOM 589 C CA . ARG A 1 74 ? -1.305 9.136 -1.482 1.00 93.06 74 ARG A CA 1
ATOM 590 C C . ARG A 1 74 ? -1.240 8.712 -0.015 1.00 93.06 74 ARG A C 1
ATOM 592 O O . ARG A 1 74 ? -2.276 8.407 0.586 1.00 93.06 74 ARG A O 1
ATOM 599 N N . LEU A 1 75 ? -0.045 8.653 0.567 1.00 94.31 75 LEU A N 1
ATOM 600 C CA . LEU A 1 75 ? 0.121 8.387 1.989 1.00 94.31 75 LEU A CA 1
ATOM 601 C C . LEU A 1 75 ? -0.238 9.628 2.810 1.00 94.31 75 LEU A C 1
ATOM 603 O O . LEU A 1 75 ? -0.066 10.767 2.383 1.00 94.31 75 LEU A O 1
ATOM 607 N N . SER A 1 76 ? -0.718 9.403 4.031 1.00 96.38 76 SER A N 1
ATOM 608 C CA . SER A 1 76 ? -0.837 10.488 5.007 1.00 96.38 76 SER A CA 1
ATOM 609 C C . SER A 1 76 ? 0.544 11.057 5.349 1.00 96.38 76 SER A C 1
ATOM 611 O O . SER A 1 76 ? 1.553 10.360 5.238 1.00 96.38 76 SER A O 1
ATOM 613 N N . VAL A 1 77 ? 0.590 12.300 5.838 1.00 97.38 77 VAL A N 1
ATOM 614 C CA . VAL A 1 77 ? 1.848 12.966 6.226 1.00 97.38 77 VAL A CA 1
ATOM 615 C C . VAL A 1 77 ? 2.672 12.099 7.184 1.00 97.38 77 VAL A C 1
ATOM 617 O O . VAL A 1 77 ? 3.860 11.908 6.959 1.00 97.38 77 VAL A O 1
ATOM 620 N N . GLN A 1 78 ? 2.019 11.490 8.180 1.00 97.38 78 GLN A N 1
ATOM 621 C CA . GLN A 1 78 ? 2.669 10.617 9.163 1.00 97.38 78 GLN A CA 1
ATOM 622 C C . GLN A 1 78 ? 3.240 9.336 8.542 1.00 97.38 78 GLN A C 1
ATOM 624 O O . GLN A 1 78 ? 4.314 8.893 8.929 1.00 97.38 78 GLN A O 1
ATOM 629 N N . GLU A 1 79 ? 2.517 8.719 7.603 1.00 97.94 79 GLU A N 1
ATOM 630 C CA . GLU A 1 79 ? 2.981 7.516 6.903 1.00 97.94 79 GLU A CA 1
ATOM 631 C C . GLU A 1 79 ? 4.168 7.844 5.990 1.00 97.94 79 GLU A C 1
ATOM 633 O O . GLU A 1 79 ? 5.142 7.098 5.973 1.00 97.94 79 GLU A O 1
ATOM 638 N N . ARG A 1 80 ? 4.116 8.970 5.267 1.00 98.00 80 ARG A N 1
ATOM 639 C CA . ARG A 1 80 ? 5.201 9.424 4.387 1.00 98.00 80 ARG A CA 1
ATOM 640 C C . ARG A 1 80 ? 6.463 9.776 5.171 1.00 98.00 80 ARG A C 1
ATOM 642 O O . ARG A 1 80 ? 7.548 9.363 4.779 1.00 98.00 80 ARG A O 1
ATOM 649 N N . GLU A 1 81 ? 6.314 10.504 6.275 1.00 97.62 81 GLU A N 1
ATOM 650 C CA . GLU A 1 81 ? 7.414 10.837 7.182 1.00 97.62 81 GLU A CA 1
ATOM 651 C C . GLU A 1 81 ? 8.070 9.571 7.743 1.00 97.62 81 GLU A C 1
ATOM 653 O O . GLU A 1 81 ? 9.289 9.433 7.683 1.00 97.62 81 GLU A O 1
ATOM 658 N N . PHE A 1 82 ? 7.265 8.609 8.206 1.00 98.06 82 PHE A N 1
ATOM 659 C CA . PHE A 1 82 ? 7.783 7.334 8.694 1.00 98.06 82 PHE A CA 1
ATOM 660 C C . PHE A 1 82 ? 8.561 6.573 7.616 1.00 98.06 82 PHE A C 1
ATOM 662 O O . PHE A 1 82 ? 9.675 6.128 7.872 1.00 98.06 82 PHE A O 1
ATOM 669 N N . ILE A 1 83 ? 7.994 6.433 6.411 1.00 97.88 83 ILE A N 1
ATOM 670 C CA . ILE A 1 83 ? 8.666 5.756 5.293 1.00 97.88 83 ILE A CA 1
ATOM 671 C C . ILE A 1 83 ? 9.991 6.446 4.971 1.00 97.88 83 ILE A C 1
ATOM 673 O O . ILE A 1 83 ? 10.978 5.759 4.718 1.00 97.88 83 ILE A O 1
ATOM 677 N N . ALA A 1 84 ? 10.040 7.779 5.036 1.00 95.88 84 ALA A N 1
ATOM 678 C CA . ALA A 1 84 ? 11.267 8.504 4.770 1.00 95.88 84 ALA A CA 1
ATOM 679 C C . ALA A 1 84 ? 12.348 8.269 5.830 1.00 95.88 84 ALA A C 1
ATOM 681 O O . ALA A 1 84 ? 13.486 7.959 5.486 1.00 95.88 84 ALA A O 1
ATOM 682 N N . GLN A 1 85 ? 11.986 8.339 7.110 1.00 97.06 85 GLN A N 1
ATOM 683 C CA . GLN A 1 85 ? 12.919 8.059 8.201 1.00 97.06 85 GLN A CA 1
ATOM 684 C C . GLN A 1 85 ? 13.418 6.608 8.174 1.00 97.06 85 GLN A C 1
ATOM 686 O O . GLN A 1 85 ? 14.601 6.357 8.380 1.00 97.06 85 GLN A O 1
ATOM 691 N N . PHE A 1 86 ? 12.532 5.654 7.889 1.00 97.88 86 PHE A N 1
ATOM 692 C CA . PHE A 1 86 ? 12.876 4.236 7.920 1.00 97.88 86 PHE A CA 1
ATOM 693 C C . PHE A 1 86 ? 13.694 3.799 6.695 1.00 97.88 86 PHE A C 1
ATOM 695 O O . PHE A 1 86 ? 14.747 3.192 6.852 1.00 97.88 86 PHE A O 1
ATOM 702 N N . TYR A 1 87 ? 13.243 4.116 5.475 1.00 95.94 87 TYR A N 1
ATOM 703 C CA . TYR A 1 87 ? 13.864 3.610 4.244 1.00 95.94 87 TYR A CA 1
ATOM 704 C C . TYR A 1 87 ? 14.919 4.541 3.639 1.00 95.94 87 TYR A C 1
ATOM 706 O O . TYR A 1 87 ? 15.872 4.037 3.055 1.00 95.94 87 TYR A O 1
ATOM 714 N N . PHE A 1 88 ? 14.776 5.870 3.752 1.00 93.00 88 PHE A N 1
ATOM 715 C CA . PHE A 1 88 ? 15.770 6.807 3.197 1.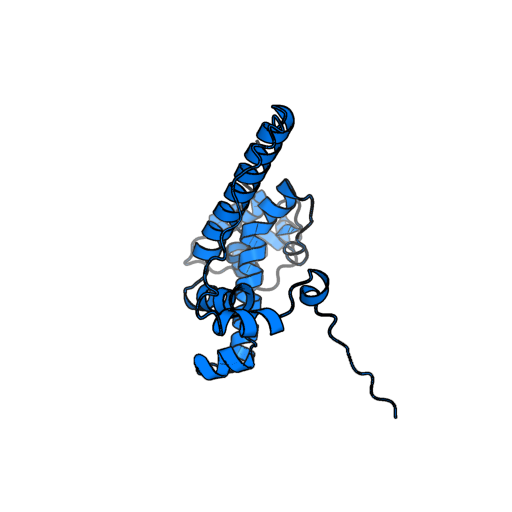00 93.00 88 PHE A CA 1
ATOM 716 C C . PHE A 1 88 ? 16.845 7.193 4.215 1.00 93.00 88 PHE A C 1
ATOM 718 O O . PHE A 1 88 ? 17.988 7.395 3.827 1.00 93.00 88 PHE A O 1
ATOM 725 N N . MET A 1 89 ? 16.498 7.286 5.504 1.00 94.81 89 MET A N 1
ATOM 726 C CA . MET A 1 89 ? 17.454 7.646 6.565 1.00 94.81 89 MET A CA 1
ATOM 727 C C . MET A 1 89 ? 17.962 6.443 7.373 1.00 94.81 89 MET A C 1
ATOM 729 O O . MET A 1 89 ? 18.807 6.624 8.243 1.00 94.81 89 MET A O 1
ATOM 733 N N . GLY A 1 90 ? 17.434 5.236 7.141 1.00 96.94 90 GLY A N 1
ATOM 734 C CA . GLY A 1 90 ? 17.873 4.017 7.830 1.00 96.94 90 GLY A CA 1
ATOM 735 C C . GLY A 1 90 ? 17.585 3.980 9.336 1.00 96.94 90 GLY A C 1
ATOM 736 O O . GLY A 1 90 ? 18.207 3.194 10.048 1.00 96.94 90 GLY A O 1
ATOM 737 N N . ARG A 1 91 ? 16.665 4.814 9.844 1.00 97.25 91 ARG A N 1
ATOM 738 C CA . ARG A 1 91 ? 16.360 4.884 11.281 1.00 97.25 91 ARG A CA 1
ATOM 739 C C . ARG A 1 91 ? 15.599 3.649 11.750 1.00 97.25 91 ARG A C 1
ATOM 741 O O . ARG A 1 91 ? 14.647 3.191 11.117 1.00 97.25 91 ARG A O 1
ATOM 748 N N . SER A 1 92 ? 15.972 3.151 12.921 1.00 97.94 92 SER A N 1
ATOM 749 C CA . SER A 1 92 ? 15.284 2.070 13.620 1.00 97.94 92 SER A CA 1
ATOM 750 C C . SER A 1 92 ? 13.956 2.536 14.231 1.00 97.94 92 SER A C 1
ATOM 752 O O . SER A 1 92 ? 13.742 3.716 14.511 1.00 97.94 92 SER A O 1
ATOM 754 N N . TYR A 1 93 ? 13.052 1.596 14.531 1.00 98.06 93 TYR A N 1
ATOM 755 C CA . TYR A 1 93 ? 11.791 1.915 15.220 1.00 98.06 93 TYR A CA 1
ATOM 756 C C . TYR A 1 93 ? 11.993 2.619 16.562 1.00 98.06 93 TYR A C 1
ATOM 758 O O . TYR A 1 93 ? 11.148 3.421 16.954 1.00 98.06 93 TYR A O 1
ATOM 766 N N . ARG A 1 94 ? 13.083 2.304 17.271 1.00 98.19 94 ARG A N 1
ATOM 767 C CA . ARG A 1 94 ? 13.398 2.907 18.565 1.00 98.19 94 ARG A CA 1
ATOM 768 C C . ARG A 1 94 ? 13.756 4.383 18.405 1.00 98.19 94 ARG A C 1
ATOM 770 O O . ARG A 1 94 ? 13.151 5.205 19.078 1.00 98.19 94 ARG A O 1
ATOM 777 N N . GLU A 1 95 ? 14.634 4.718 17.463 1.00 98.06 95 GLU A N 1
ATOM 778 C CA . GLU A 1 95 ? 15.015 6.111 17.178 1.00 98.06 95 GLU A CA 1
ATOM 779 C C . GLU A 1 95 ? 13.812 6.934 16.702 1.00 98.06 95 GLU A C 1
ATOM 781 O O . GLU A 1 95 ? 13.574 8.039 17.183 1.00 98.06 95 GLU A O 1
ATOM 786 N N . ILE A 1 96 ? 12.988 6.366 15.812 1.00 98.12 96 ILE A N 1
ATOM 787 C CA . ILE A 1 96 ? 11.756 7.017 15.346 1.00 98.12 96 ILE A CA 1
ATOM 788 C C . ILE A 1 96 ? 10.769 7.206 16.513 1.00 98.12 96 ILE A C 1
ATOM 790 O O . ILE A 1 96 ? 10.097 8.236 16.603 1.00 98.12 96 ILE A O 1
ATOM 794 N N . SER A 1 97 ? 10.664 6.231 17.422 1.00 98.06 97 SER A N 1
ATOM 795 C CA . SER A 1 97 ? 9.819 6.303 18.624 1.00 98.06 97 SER A CA 1
ATOM 796 C C . SER A 1 97 ? 10.281 7.408 19.567 1.00 98.06 97 SER A C 1
ATOM 798 O O . SER A 1 97 ? 9.449 8.183 20.036 1.00 98.06 97 SER A O 1
ATOM 800 N N . GLU A 1 98 ? 11.583 7.486 19.834 1.00 98.06 98 GLU A N 1
ATOM 801 C CA . GLU A 1 98 ? 12.197 8.492 20.704 1.00 98.06 98 GLU A CA 1
ATOM 802 C C . GLU A 1 98 ? 12.017 9.902 20.123 1.00 98.06 98 GLU A C 1
ATOM 804 O O . GLU A 1 98 ? 11.577 10.803 20.832 1.00 98.06 98 GLU A O 1
ATOM 809 N N . GLN A 1 99 ? 12.233 10.081 18.817 1.00 97.69 99 GLN A N 1
ATOM 810 C CA . GLN A 1 99 ? 12.078 11.379 18.157 1.00 97.69 99 GLN A CA 1
ATOM 811 C C . GLN A 1 99 ? 10.614 11.832 18.048 1.00 97.69 99 GLN A C 1
ATOM 813 O O . GLN A 1 99 ? 10.305 13.005 18.240 1.00 97.69 99 GLN A O 1
ATOM 818 N N . SER A 1 100 ? 9.699 10.922 17.697 1.00 96.25 100 SER A N 1
ATOM 819 C CA . SER A 1 100 ? 8.290 11.269 17.454 1.00 96.25 100 SER A CA 1
ATOM 820 C C . SER A 1 100 ? 7.409 11.211 18.707 1.00 96.25 100 SER A C 1
ATOM 822 O O . SER A 1 100 ? 6.236 11.585 18.642 1.00 96.25 100 SER A O 1
ATOM 824 N N . GLY A 1 101 ? 7.929 10.686 19.823 1.00 97.38 101 GLY A N 1
ATOM 825 C CA . GLY A 1 101 ? 7.175 10.429 21.055 1.00 97.38 101 GLY A CA 1
ATOM 826 C C . GLY A 1 101 ? 6.092 9.350 20.913 1.00 97.38 101 GLY A C 1
ATOM 827 O O . GLY A 1 101 ? 5.200 9.239 21.757 1.00 97.38 101 GLY A O 1
ATOM 828 N N . ARG A 1 102 ? 6.106 8.564 19.828 1.00 97.50 102 ARG A N 1
ATOM 829 C CA . ARG A 1 102 ? 5.081 7.549 19.543 1.00 97.50 102 ARG A CA 1
ATOM 830 C C . ARG A 1 102 ? 5.551 6.168 19.990 1.00 97.50 102 ARG A C 1
ATOM 832 O O . ARG A 1 102 ? 6.622 5.757 19.571 1.00 97.50 102 ARG A O 1
ATOM 839 N N . PRO A 1 103 ? 4.722 5.384 20.702 1.00 98.00 103 PRO A N 1
ATOM 840 C CA . PRO A 1 103 ? 5.060 4.005 21.047 1.00 98.00 103 PRO A CA 1
ATOM 841 C C . PRO A 1 103 ? 5.387 3.129 19.825 1.00 98.00 103 PRO A C 1
ATOM 843 O O . PRO A 1 103 ? 4.677 3.182 18.816 1.00 98.00 103 PRO A O 1
ATOM 846 N N . ILE A 1 104 ? 6.379 2.242 19.959 1.00 98.12 104 ILE A N 1
ATOM 847 C CA . ILE A 1 104 ? 6.862 1.335 18.896 1.00 98.12 104 ILE A CA 1
ATOM 848 C C . ILE A 1 104 ? 5.724 0.544 18.231 1.00 98.12 104 ILE A C 1
ATOM 850 O O . ILE A 1 104 ? 5.622 0.523 17.008 1.00 98.12 104 ILE A O 1
ATOM 854 N N . HIS A 1 105 ? 4.795 -0.029 19.003 1.00 97.56 105 HIS A N 1
ATOM 855 C CA . HIS A 1 105 ? 3.670 -0.796 18.444 1.00 97.56 105 HIS A CA 1
ATOM 856 C C . HIS A 1 105 ? 2.769 0.045 17.517 1.00 97.56 105 HIS A C 1
ATOM 858 O O . HIS A 1 105 ? 2.217 -0.463 16.538 1.00 97.56 105 HIS A O 1
ATOM 864 N N . LYS A 1 106 ? 2.628 1.355 17.783 1.00 97.69 106 LYS A N 1
ATOM 865 C CA . LYS A 1 106 ? 1.901 2.265 16.885 1.00 97.69 106 LYS A CA 1
ATOM 866 C C . LYS A 1 106 ? 2.687 2.512 15.603 1.00 97.69 106 LYS A C 1
ATOM 868 O O . LYS A 1 106 ? 2.065 2.598 14.544 1.00 97.69 106 LYS A O 1
ATOM 873 N N . LEU A 1 107 ? 4.016 2.603 15.682 1.00 98.06 107 LEU A N 1
ATOM 874 C CA . LEU A 1 107 ? 4.889 2.726 14.514 1.00 98.06 107 LEU A CA 1
ATOM 875 C C . LEU A 1 107 ? 4.855 1.468 13.647 1.00 98.06 107 LEU A C 1
ATOM 877 O O . LEU A 1 107 ? 4.718 1.583 12.437 1.00 98.06 107 LEU A O 1
ATOM 881 N N . GLU A 1 108 ? 4.864 0.273 14.234 1.00 97.75 108 GLU A N 1
ATOM 882 C CA . GLU A 1 108 ? 4.698 -0.977 13.481 1.00 97.75 108 GLU A CA 1
ATOM 883 C C . GLU A 1 108 ? 3.352 -1.033 12.752 1.00 97.75 108 GLU A C 1
ATOM 885 O O . GLU A 1 108 ? 3.279 -1.383 11.573 1.00 97.75 108 GLU A O 1
ATOM 890 N N . ALA A 1 109 ? 2.264 -0.656 13.430 1.00 96.50 109 ALA A N 1
ATOM 891 C CA . ALA A 1 109 ? 0.944 -0.589 12.812 1.00 96.50 109 ALA A CA 1
ATOM 892 C C . ALA A 1 109 ? 0.878 0.483 11.709 1.00 96.50 109 ALA A C 1
ATOM 894 O O . ALA A 1 109 ? 0.215 0.294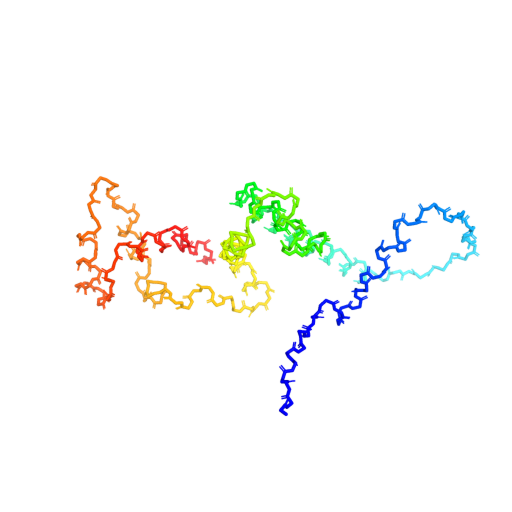 10.686 1.00 96.50 109 ALA A O 1
ATOM 895 N N . LEU A 1 110 ? 1.548 1.623 11.896 1.00 97.12 110 LEU A N 1
ATOM 896 C CA . LEU A 1 110 ? 1.693 2.664 10.880 1.00 97.12 110 LEU A CA 1
ATOM 897 C C . LEU A 1 110 ? 2.483 2.144 9.671 1.00 97.12 110 LEU A C 1
ATOM 899 O O . LEU A 1 110 ? 2.003 2.272 8.548 1.00 97.12 110 LEU A O 1
ATOM 903 N N . HIS A 1 111 ? 3.610 1.472 9.900 1.00 97.94 111 HIS A N 1
ATOM 904 C CA . HIS A 1 111 ? 4.447 0.884 8.864 1.00 97.94 111 HIS A CA 1
ATOM 905 C C . HIS A 1 111 ? 3.681 -0.151 8.037 1.00 97.94 111 HIS A C 1
ATOM 907 O O . HIS A 1 111 ? 3.590 -0.027 6.816 1.00 97.94 111 HIS A O 1
ATOM 913 N N . LYS A 1 112 ? 3.040 -1.126 8.698 1.00 95.38 112 LYS A N 1
ATOM 914 C CA . LYS A 1 112 ? 2.229 -2.159 8.033 1.00 95.38 112 LYS A CA 1
ATOM 915 C C . LYS A 1 112 ? 1.139 -1.540 7.155 1.00 95.38 112 LYS A C 1
ATOM 917 O O . LYS A 1 112 ? 0.916 -1.998 6.035 1.00 95.38 112 LYS A O 1
ATOM 922 N N . ARG A 1 113 ? 0.472 -0.481 7.632 1.00 93.25 113 ARG A N 1
ATOM 923 C CA . ARG A 1 113 ? -0.553 0.243 6.859 1.00 93.25 113 ARG A CA 1
ATOM 924 C C . ARG A 1 113 ? 0.040 0.998 5.670 1.00 93.25 113 ARG A C 1
ATOM 926 O O . ARG A 1 113 ? -0.518 0.889 4.579 1.00 93.25 113 ARG A O 1
ATOM 933 N N . ALA A 1 114 ? 1.148 1.712 5.861 1.00 95.75 114 ALA A N 1
ATOM 934 C CA . ALA A 1 114 ? 1.833 2.448 4.800 1.00 95.75 114 ALA A CA 1
ATOM 935 C C . ALA A 1 114 ? 2.309 1.504 3.687 1.00 95.75 114 ALA A C 1
ATOM 937 O O . ALA A 1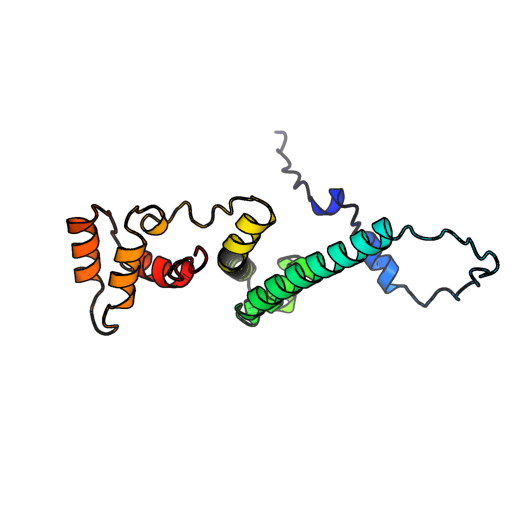 114 ? 1.968 1.706 2.524 1.00 95.75 114 ALA A O 1
ATOM 938 N N . VAL A 1 115 ? 2.992 0.412 4.045 1.00 94.81 115 VAL A N 1
ATOM 939 C CA . VAL A 1 115 ? 3.453 -0.605 3.087 1.00 94.81 115 VAL A CA 1
ATOM 940 C C . VAL A 1 115 ? 2.282 -1.261 2.374 1.00 94.81 115 VAL A C 1
ATOM 942 O O . VAL A 1 115 ? 2.339 -1.437 1.163 1.00 94.81 115 VAL A O 1
ATOM 945 N N . LYS A 1 116 ? 1.192 -1.588 3.079 1.00 89.75 116 LYS A N 1
ATOM 946 C CA . LYS A 1 116 ? -0.005 -2.144 2.433 1.00 89.75 116 LYS A CA 1
ATOM 947 C C . LYS A 1 116 ? -0.576 -1.188 1.381 1.00 89.75 116 LYS A C 1
ATOM 949 O O . LYS A 1 116 ? -0.901 -1.629 0.286 1.00 89.75 116 LYS A O 1
ATOM 954 N N . LYS A 1 117 ? -0.665 0.112 1.682 1.00 89.44 117 LYS A N 1
ATOM 955 C CA . LYS A 1 117 ? -1.097 1.120 0.701 1.00 89.44 117 LYS A CA 1
ATOM 956 C C . LYS A 1 117 ? -0.139 1.187 -0.485 1.00 89.44 117 LYS A C 1
ATOM 958 O O . LYS A 1 117 ? -0.597 1.116 -1.615 1.00 89.44 117 LYS A O 1
ATOM 963 N N . LEU A 1 118 ? 1.169 1.257 -0.237 1.00 92.75 118 LEU A N 1
ATOM 964 C CA . LEU A 1 118 ? 2.170 1.294 -1.306 1.00 92.75 118 LEU A CA 1
ATOM 965 C C . LEU A 1 118 ? 2.106 0.050 -2.197 1.00 92.75 118 LEU A C 1
ATOM 967 O O . LEU A 1 118 ? 2.134 0.192 -3.413 1.00 92.75 118 LEU A O 1
ATOM 971 N N . LYS A 1 119 ? 1.943 -1.148 -1.622 1.00 90.94 119 LYS A N 1
ATOM 972 C CA . LYS A 1 119 ? 1.759 -2.393 -2.384 1.00 90.94 119 LYS A CA 1
ATOM 973 C C . LYS A 1 119 ? 0.517 -2.345 -3.265 1.00 90.94 119 LYS A C 1
ATOM 975 O O . LYS A 1 119 ? 0.594 -2.736 -4.419 1.00 90.94 119 LYS A O 1
ATOM 980 N N . ASN A 1 120 ? -0.600 -1.834 -2.757 1.00 85.19 120 ASN A N 1
ATOM 981 C CA . ASN A 1 120 ? -1.820 -1.723 -3.554 1.00 85.19 120 ASN A CA 1
ATOM 982 C C . ASN A 1 120 ? -1.673 -0.693 -4.686 1.00 85.19 120 ASN A C 1
ATOM 984 O O . ASN A 1 120 ? -2.179 -0.909 -5.781 1.00 85.19 120 ASN A O 1
ATOM 988 N N . GLU A 1 121 ? -0.976 0.416 -4.433 1.00 88.38 121 GLU A N 1
ATOM 989 C CA . GLU A 1 121 ? -0.780 1.482 -5.422 1.00 88.38 121 GLU A CA 1
ATOM 990 C C . GLU A 1 121 ? 0.261 1.121 -6.493 1.00 88.38 121 GLU A C 1
ATOM 992 O O . GLU A 1 121 ? 0.099 1.474 -7.659 1.00 88.38 121 GLU A O 1
ATOM 997 N N . LEU A 1 122 ? 1.326 0.413 -6.111 1.00 92.25 122 LEU A N 1
ATOM 998 C CA . LEU A 1 122 ? 2.422 0.029 -7.003 1.00 92.25 122 LEU A CA 1
ATOM 999 C C . LEU A 1 122 ? 2.263 -1.380 -7.578 1.00 92.25 122 LEU A C 1
ATOM 1001 O O . LEU A 1 122 ? 2.942 -1.699 -8.543 1.00 92.25 122 LEU A O 1
ATOM 1005 N N . GLY A 1 123 ? 1.379 -2.218 -7.034 1.00 90.19 123 GLY A N 1
ATOM 1006 C CA . GLY A 1 123 ? 1.267 -3.630 -7.404 1.00 90.19 123 GLY A CA 1
ATOM 1007 C C . GLY A 1 123 ? 0.956 -3.855 -8.880 1.00 90.19 123 GLY A C 1
ATOM 1008 O O . GLY A 1 123 ? 1.580 -4.704 -9.509 1.00 90.19 123 GLY A O 1
ATOM 1009 N N . GLY A 1 124 ? 0.064 -3.044 -9.461 1.00 86.44 124 GLY A N 1
ATOM 1010 C CA . GLY A 1 124 ? -0.219 -3.089 -10.901 1.00 86.44 124 GLY A CA 1
ATOM 1011 C C . GLY A 1 124 ? 1.010 -2.753 -11.747 1.00 86.44 124 GLY A C 1
ATOM 1012 O O . GLY A 1 124 ? 1.374 -3.521 -12.629 1.00 86.44 124 GLY A O 1
ATOM 1013 N N . PHE A 1 125 ? 1.700 -1.661 -11.407 1.00 91.38 125 PHE A N 1
ATOM 1014 C CA . PHE A 1 125 ? 2.924 -1.234 -12.092 1.00 91.38 125 PHE A CA 1
ATOM 1015 C C . PHE A 1 125 ? 4.054 -2.262 -11.953 1.00 91.38 125 PHE A C 1
ATOM 1017 O O . PHE A 1 125 ? 4.750 -2.553 -12.916 1.00 91.38 125 PHE A O 1
ATOM 1024 N N . VAL A 1 126 ? 4.231 -2.840 -10.762 1.00 92.50 126 VAL A N 1
ATOM 1025 C CA . VAL A 1 126 ? 5.281 -3.832 -10.505 1.00 92.50 126 VAL A CA 1
ATOM 1026 C C . VAL A 1 126 ? 5.019 -5.127 -11.273 1.00 92.50 126 VAL A C 1
ATOM 1028 O O . VAL A 1 126 ? 5.948 -5.699 -11.839 1.00 92.50 126 VAL A O 1
ATOM 1031 N N . ARG A 1 127 ? 3.756 -5.560 -11.340 1.00 89.44 127 ARG A N 1
ATOM 1032 C CA . ARG A 1 127 ? 3.343 -6.729 -12.122 1.00 89.44 127 ARG A CA 1
ATOM 1033 C C . ARG A 1 127 ? 3.580 -6.514 -13.614 1.00 89.44 127 ARG A C 1
ATOM 1035 O O . ARG A 1 127 ? 4.164 -7.374 -14.256 1.00 89.44 127 ARG A O 1
ATOM 1042 N N . GLU A 1 128 ? 3.160 -5.366 -14.138 1.00 88.75 128 GLU A N 1
ATOM 1043 C CA . GLU A 1 128 ? 3.338 -5.001 -15.546 1.00 88.75 128 GLU A CA 1
ATOM 1044 C C . GLU A 1 128 ? 4.819 -4.892 -15.922 1.00 88.75 128 GLU A C 1
ATOM 1046 O O . GLU A 1 128 ? 5.248 -5.428 -16.939 1.00 88.75 128 GLU A O 1
ATOM 1051 N N . ARG A 1 129 ? 5.618 -4.222 -15.085 1.00 92.06 129 ARG A N 1
ATOM 1052 C CA . ARG A 1 129 ? 6.997 -3.873 -15.431 1.00 92.06 129 ARG A CA 1
ATOM 1053 C C . ARG A 1 129 ? 8.013 -4.969 -15.134 1.00 92.06 129 ARG A C 1
ATOM 1055 O O . ARG A 1 129 ? 8.978 -5.105 -15.878 1.00 92.06 129 ARG A O 1
ATOM 1062 N N . PHE A 1 130 ? 7.829 -5.706 -14.042 1.00 91.94 130 PHE A N 1
ATOM 1063 C CA . PHE A 1 130 ? 8.802 -6.687 -13.553 1.00 91.94 130 PHE A CA 1
ATOM 1064 C C . PHE A 1 130 ? 8.267 -8.123 -13.573 1.00 91.94 130 PHE A C 1
ATOM 1066 O O . PHE A 1 130 ? 9.002 -9.039 -13.220 1.00 91.94 130 PHE A O 1
ATOM 1073 N N . GLY A 1 131 ? 6.994 -8.342 -13.929 1.00 90.12 131 GLY A N 1
ATOM 1074 C CA . GLY A 1 131 ? 6.382 -9.673 -13.894 1.00 90.12 131 GLY A CA 1
ATOM 1075 C C . GLY A 1 131 ? 6.236 -10.249 -12.481 1.00 90.12 131 GLY A C 1
ATOM 1076 O O . GLY A 1 131 ? 6.007 -11.444 -12.326 1.00 90.12 131 GLY A O 1
ATOM 1077 N N . VAL A 1 132 ? 6.383 -9.424 -11.436 1.00 88.88 132 VAL A N 1
ATOM 1078 C CA . VAL A 1 132 ? 6.333 -9.883 -10.042 1.00 88.88 132 VAL A CA 1
ATOM 1079 C C . VAL A 1 132 ? 4.899 -9.824 -9.525 1.00 88.88 132 VAL A C 1
ATOM 1081 O O . VAL A 1 132 ? 4.272 -8.763 -9.470 1.00 88.88 132 VAL A O 1
ATOM 1084 N N . GLU A 1 133 ? 4.382 -10.966 -9.079 1.00 82.19 133 GLU A N 1
ATOM 1085 C CA . GLU A 1 133 ? 3.082 -11.041 -8.423 1.00 82.19 133 GLU A CA 1
ATOM 1086 C C . GLU A 1 133 ? 3.150 -10.457 -7.007 1.00 82.19 133 GLU A C 1
ATOM 1088 O O . GLU A 1 133 ? 3.695 -11.041 -6.069 1.00 82.19 133 GLU A O 1
ATOM 1093 N N . THR A 1 134 ? 2.556 -9.282 -6.808 1.00 78.06 134 THR A N 1
ATOM 1094 C CA . THR A 1 134 ? 2.370 -8.739 -5.463 1.00 78.06 134 THR A CA 1
ATOM 1095 C C . THR A 1 134 ? 1.168 -9.423 -4.810 1.00 78.06 134 THR A C 1
ATOM 1097 O O . THR A 1 134 ? 0.025 -9.122 -5.149 1.00 78.06 134 THR A O 1
ATOM 1100 N N . GLY A 1 135 ? 1.408 -10.326 -3.853 1.00 67.06 135 GLY A N 1
ATOM 1101 C CA . GLY A 1 135 ? 0.381 -11.131 -3.160 1.00 67.06 135 GLY A CA 1
ATOM 1102 C C . GLY A 1 135 ? -0.661 -10.367 -2.319 1.00 67.06 135 GLY A C 1
ATOM 1103 O O . GLY A 1 135 ? -1.330 -10.959 -1.478 1.00 67.06 135 GLY A O 1
ATOM 1104 N N . SER A 1 136 ? -0.824 -9.057 -2.510 1.00 61.94 136 SER A N 1
ATOM 1105 C CA . SER A 1 136 ? -1.819 -8.219 -1.825 1.00 61.94 136 SER A CA 1
ATOM 1106 C C . SER A 1 136 ? -3.270 -8.593 -2.146 1.00 61.94 136 SER A C 1
ATOM 1108 O O . SER A 1 136 ? -4.156 -8.290 -1.348 1.00 61.94 136 SER A O 1
ATOM 1110 N N . ASP A 1 137 ? -3.508 -9.278 -3.266 1.00 61.06 137 ASP A N 1
ATOM 1111 C CA . ASP A 1 137 ? -4.848 -9.683 -3.707 1.00 61.06 137 ASP A CA 1
ATOM 1112 C C . ASP A 1 137 ? -5.258 -11.071 -3.204 1.00 61.06 137 ASP A C 1
ATOM 1114 O O . ASP A 1 137 ? -6.419 -11.456 -3.353 1.00 61.06 137 ASP A O 1
ATOM 1118 N N . ALA A 1 138 ? -4.332 -11.820 -2.588 1.00 61.09 138 ALA A N 1
ATOM 1119 C CA . ALA A 1 138 ? -4.587 -13.203 -2.225 1.00 61.09 138 ALA A CA 1
ATOM 1120 C C . ALA A 1 138 ? -5.761 -13.296 -1.240 1.00 61.09 138 ALA A C 1
ATOM 1122 O O . ALA A 1 138 ? -6.727 -13.972 -1.539 1.00 61.09 138 ALA A O 1
ATOM 1123 N N . ASP A 1 139 ? -5.792 -12.587 -0.121 1.00 76.50 139 ASP A N 1
ATOM 1124 C CA . ASP A 1 139 ? -6.767 -12.951 0.922 1.00 76.50 139 ASP A CA 1
ATOM 1125 C C . ASP A 1 139 ? -8.175 -12.353 0.762 1.00 76.50 139 ASP A C 1
ATOM 1127 O O . ASP A 1 139 ? -9.080 -12.663 1.543 1.00 76.50 139 ASP A O 1
ATOM 1131 N N . CYS A 1 140 ? -8.417 -11.509 -0.247 1.00 86.62 140 CYS A N 1
ATOM 1132 C CA . CYS A 1 140 ? -9.736 -10.910 -0.428 1.00 86.62 140 CYS A CA 1
ATOM 1133 C C . CYS A 1 140 ? -10.656 -11.834 -1.241 1.00 86.62 140 CYS A C 1
ATOM 1135 O O . CYS A 1 140 ? -10.523 -11.964 -2.458 1.00 86.62 140 CYS A O 1
ATOM 1137 N N . LEU A 1 141 ? -11.662 -12.414 -0.573 1.00 90.06 141 LEU A N 1
ATOM 1138 C CA . LEU A 1 141 ? -12.684 -13.267 -1.204 1.00 90.06 141 LEU A CA 1
ATOM 1139 C C . LEU A 1 141 ? -13.411 -12.588 -2.375 1.00 90.06 141 LEU A C 1
ATOM 1141 O O . LEU A 1 141 ? -13.916 -13.266 -3.263 1.00 90.06 141 LEU A O 1
ATOM 1145 N N . ILE A 1 142 ? -13.486 -11.256 -2.366 1.00 91.75 142 ILE A N 1
ATOM 1146 C CA . ILE A 1 142 ? -14.152 -10.482 -3.415 1.00 91.75 142 ILE A CA 1
ATOM 1147 C C . ILE A 1 142 ? -13.234 -10.340 -4.628 1.00 91.75 142 ILE A C 1
ATOM 1149 O O . ILE A 1 142 ? -13.693 -10.559 -5.745 1.00 91.75 142 ILE A O 1
ATOM 1153 N N . CYS A 1 143 ? -11.943 -10.055 -4.418 1.00 86.31 143 CYS A N 1
ATOM 1154 C CA . CYS A 1 143 ? -10.948 -9.977 -5.493 1.00 86.31 143 CYS A CA 1
ATOM 1155 C C . CYS A 1 143 ? -10.777 -11.307 -6.234 1.00 86.31 143 CYS A C 1
ATOM 1157 O O . CYS A 1 143 ? -10.567 -11.301 -7.440 1.00 86.31 143 CYS A O 1
ATOM 1159 N N . ARG A 1 144 ? -10.915 -12.440 -5.534 1.00 87.25 144 ARG A N 1
ATOM 1160 C CA . ARG A 1 144 ? -10.867 -13.783 -6.138 1.00 87.25 144 ARG A CA 1
ATOM 1161 C C . ARG A 1 144 ? -12.134 -14.173 -6.908 1.00 87.25 144 ARG A C 1
ATOM 1163 O O . ARG A 1 144 ? -12.158 -15.228 -7.535 1.00 87.25 144 ARG A O 1
ATOM 1170 N N . SER A 1 145 ? -13.206 -13.386 -6.826 1.00 91.19 145 SER A N 1
ATOM 1171 C CA . SER A 1 145 ? -14.467 -13.728 -7.482 1.00 91.19 145 SER A CA 1
ATOM 1172 C C . SER A 1 145 ? -14.378 -13.504 -8.997 1.00 91.19 145 SER A C 1
ATOM 1174 O O . SER A 1 145 ? -13.962 -12.420 -9.413 1.00 91.19 145 SER A O 1
ATOM 1176 N N . PRO A 1 146 ? -14.869 -14.438 -9.836 1.00 91.94 146 PRO A N 1
ATOM 1177 C CA . PRO A 1 146 ? -14.962 -14.223 -11.283 1.00 91.94 146 PRO A CA 1
ATOM 1178 C C . PRO A 1 146 ? -15.908 -13.065 -11.647 1.00 91.94 146 PRO A C 1
ATOM 1180 O O . PRO A 1 146 ? -15.833 -12.511 -12.738 1.00 91.94 146 PRO A O 1
ATOM 1183 N N . HIS A 1 147 ? -16.780 -12.653 -10.721 1.00 94.44 147 HIS A N 1
ATOM 1184 C CA . HIS A 1 147 ? -17.753 -11.576 -10.911 1.00 94.44 147 HIS A CA 1
ATOM 1185 C C . HIS A 1 147 ? -17.309 -10.239 -10.289 1.00 94.44 147 HIS A C 1
ATOM 1187 O O . HIS A 1 147 ? -18.152 -9.407 -9.944 1.00 94.44 147 HIS A O 1
ATOM 1193 N N . LEU A 1 148 ? -15.998 -10.012 -10.121 1.00 90.44 148 LEU A N 1
ATOM 1194 C CA . LEU A 1 148 ? -15.439 -8.822 -9.461 1.00 90.44 148 LEU A CA 1
ATOM 1195 C C . LEU A 1 148 ? -16.017 -7.501 -9.996 1.00 90.44 148 LEU A C 1
ATOM 1197 O O . LEU A 1 148 ? -16.402 -6.636 -9.209 1.00 90.44 148 LEU A O 1
ATOM 1201 N N . ALA A 1 149 ? -16.123 -7.349 -11.319 1.00 89.50 149 ALA A N 1
ATOM 1202 C CA . ALA A 1 149 ? -16.635 -6.126 -11.941 1.00 89.50 149 ALA A CA 1
ATOM 1203 C C . ALA A 1 149 ? -18.090 -5.825 -11.537 1.00 89.50 149 ALA A C 1
ATOM 1205 O O . ALA A 1 149 ? -18.436 -4.684 -11.219 1.00 89.50 149 ALA A O 1
ATOM 1206 N N . GLU A 1 150 ? -18.942 -6.851 -11.494 1.00 94.81 150 GLU A N 1
ATOM 1207 C CA . GLU A 1 150 ? -20.345 -6.702 -11.108 1.00 94.81 150 GLU A CA 1
ATOM 1208 C C . GLU A 1 150 ? -20.489 -6.425 -9.606 1.00 94.81 150 GLU A C 1
ATOM 1210 O O . GLU A 1 150 ? -21.288 -5.580 -9.195 1.00 94.81 150 GLU A O 1
ATOM 1215 N N . ILE A 1 151 ? -19.663 -7.078 -8.784 1.00 94.62 151 ILE A N 1
ATOM 1216 C CA . ILE A 1 151 ? -19.616 -6.853 -7.337 1.00 94.62 151 ILE A CA 1
ATOM 1217 C C . ILE A 1 151 ? -19.164 -5.424 -7.024 1.00 94.62 151 ILE A C 1
ATOM 1219 O O . ILE A 1 151 ? -19.810 -4.749 -6.223 1.00 94.62 151 ILE A O 1
ATOM 1223 N N . ASN A 1 152 ? -18.116 -4.930 -7.685 1.00 92.50 152 ASN A N 1
ATOM 1224 C CA . ASN A 1 152 ? -17.663 -3.547 -7.532 1.00 92.50 152 ASN A CA 1
AT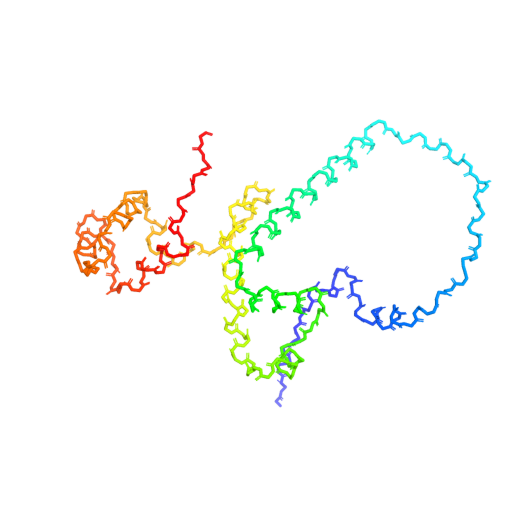OM 1225 C C . ASN A 1 152 ? -18.772 -2.567 -7.916 1.00 92.50 152 ASN A C 1
ATOM 1227 O O . ASN A 1 152 ? -19.063 -1.649 -7.155 1.00 92.50 152 ASN A O 1
ATOM 1231 N N . ARG A 1 153 ? -19.470 -2.804 -9.034 1.00 93.81 153 ARG A N 1
ATOM 1232 C CA . ARG A 1 153 ? -20.613 -1.977 -9.451 1.00 93.81 153 ARG A CA 1
ATOM 1233 C C . ARG A 1 153 ? -21.736 -1.975 -8.409 1.00 93.81 153 ARG A C 1
ATOM 1235 O O . ARG A 1 153 ? -22.330 -0.925 -8.172 1.00 93.81 153 ARG A O 1
ATOM 1242 N N . LEU A 1 154 ? -22.023 -3.119 -7.785 1.00 94.88 154 LEU A N 1
ATOM 1243 C CA . LEU A 1 154 ? -23.017 -3.242 -6.714 1.00 94.88 154 LEU A CA 1
ATOM 1244 C C . LEU A 1 154 ? -22.602 -2.456 -5.461 1.00 94.88 154 LEU A C 1
ATOM 1246 O O . LEU A 1 154 ? -23.428 -1.755 -4.881 1.00 94.88 154 LEU A O 1
ATOM 1250 N N . ILE A 1 155 ? -21.331 -2.554 -5.064 1.00 94.12 155 ILE A N 1
ATOM 1251 C CA . ILE A 1 155 ? -20.775 -1.843 -3.906 1.00 94.12 155 ILE A CA 1
ATOM 1252 C C . ILE A 1 155 ? -20.782 -0.329 -4.153 1.00 94.12 155 ILE A C 1
ATOM 1254 O O . ILE A 1 155 ? -21.294 0.415 -3.320 1.00 94.12 155 ILE A O 1
ATOM 1258 N N . SER A 1 156 ? -20.301 0.130 -5.313 1.00 91.62 156 SER A N 1
ATOM 1259 C CA . SER A 1 156 ? -20.203 1.559 -5.643 1.00 91.62 156 SER A CA 1
ATOM 1260 C C . SER A 1 156 ? -21.557 2.250 -5.823 1.00 91.62 156 SER A C 1
ATOM 1262 O O . SER A 1 156 ? -21.660 3.451 -5.602 1.00 91.62 156 SER A O 1
ATOM 1264 N N . ARG A 1 157 ? -22.603 1.517 -6.226 1.00 94.06 157 ARG A N 1
ATOM 1265 C CA . ARG A 1 157 ? -23.969 2.055 -6.380 1.00 94.06 157 ARG A CA 1
ATOM 1266 C C . ARG A 1 157 ? -24.752 2.144 -5.076 1.00 94.06 157 ARG A C 1
ATOM 1268 O O . ARG A 1 157 ? -25.869 2.654 -5.076 1.00 94.06 157 ARG A O 1
ATOM 1275 N N . ARG A 1 158 ? -24.212 1.606 -3.986 1.00 94.19 158 ARG A N 1
ATOM 1276 C CA . ARG A 1 158 ? -24.877 1.617 -2.690 1.00 94.19 158 ARG A CA 1
ATOM 1277 C C . ARG A 1 158 ? -25.103 3.049 -2.213 1.00 94.19 158 ARG A C 1
ATOM 1279 O O . ARG A 1 158 ? -24.176 3.856 -2.196 1.00 94.19 158 ARG A O 1
ATOM 1286 N N . ASP A 1 159 ? -26.293 3.313 -1.692 1.00 93.38 159 ASP A N 1
ATOM 1287 C CA . ASP A 1 159 ? -26.528 4.513 -0.901 1.00 93.38 159 ASP A CA 1
ATOM 1288 C C . ASP A 1 159 ? -25.787 4.435 0.450 1.00 93.38 159 ASP A C 1
ATOM 1290 O O . ASP A 1 159 ? -25.954 3.486 1.223 1.00 93.38 159 ASP A O 1
ATOM 1294 N N . LYS A 1 160 ? -24.985 5.458 0.760 1.00 90.88 160 LYS A N 1
ATOM 1295 C CA . LYS A 1 160 ? -24.211 5.566 2.005 1.00 90.88 160 LYS A CA 1
ATOM 1296 C C . LYS A 1 160 ? -25.092 5.581 3.258 1.00 90.88 160 LYS A C 1
ATOM 1298 O O . LYS A 1 160 ? -24.592 5.206 4.317 1.00 90.88 160 LYS A O 1
ATOM 1303 N N . THR A 1 161 ? -26.366 5.971 3.147 1.00 94.62 161 THR A N 1
ATOM 1304 C CA . THR A 1 161 ? -27.316 5.940 4.274 1.00 94.62 161 THR A CA 1
ATOM 1305 C C . THR A 1 161 ? -27.797 4.522 4.599 1.00 94.62 161 THR A C 1
ATOM 1307 O O . THR A 1 161 ? -28.188 4.229 5.730 1.00 94.62 161 THR A O 1
ATOM 1310 N N . THR A 1 162 ? -27.725 3.607 3.628 1.00 93.38 162 THR A N 1
ATOM 1311 C CA . THR A 1 162 ? -28.235 2.243 3.778 1.00 93.38 162 THR A CA 1
ATOM 1312 C C . THR A 1 162 ? -27.222 1.305 4.431 1.00 93.38 162 THR A C 1
ATOM 1314 O O . THR A 1 162 ? -26.002 1.383 4.239 1.00 93.38 162 THR A O 1
ATOM 1317 N N . THR A 1 163 ? -27.744 0.354 5.210 1.00 95.69 163 THR A N 1
ATOM 1318 C CA . THR A 1 163 ? -26.918 -0.685 5.837 1.00 95.69 163 THR A CA 1
ATOM 1319 C C . THR A 1 163 ? -26.320 -1.627 4.789 1.00 95.69 163 THR A C 1
ATOM 1321 O O . THR A 1 163 ? -26.870 -1.818 3.711 1.00 95.69 163 THR A O 1
ATOM 1324 N N . TRP A 1 164 ? -25.213 -2.294 5.116 1.00 96.44 164 TRP A N 1
ATOM 1325 C CA . TRP A 1 164 ? -24.575 -3.276 4.227 1.00 96.44 164 TRP A CA 1
ATOM 1326 C C . TRP A 1 164 ? -25.341 -4.604 4.090 1.00 96.44 164 TRP A C 1
ATOM 1328 O O . TRP A 1 164 ? -24.999 -5.424 3.237 1.00 96.44 164 TRP A O 1
ATOM 1338 N N . LYS A 1 165 ? -26.375 -4.843 4.911 1.00 96.38 165 LYS A N 1
ATOM 1339 C CA . LYS A 1 165 ? -27.120 -6.115 4.946 1.00 96.38 165 LYS A CA 1
ATOM 1340 C C . LYS A 1 165 ? -27.710 -6.526 3.585 1.00 96.38 165 LYS A C 1
ATOM 1342 O O . LYS A 1 165 ? -27.539 -7.695 3.234 1.00 96.38 165 LYS A O 1
ATOM 1347 N N . PRO A 1 166 ? -28.353 -5.636 2.798 1.00 96.62 166 PRO A N 1
ATOM 1348 C CA . PRO A 1 166 ? -28.903 -6.000 1.494 1.00 96.62 166 PRO A CA 1
ATOM 1349 C C . PRO A 1 166 ? -27.815 -6.455 0.524 1.00 96.62 166 PRO A C 1
ATOM 1351 O O . PRO A 1 166 ? -27.976 -7.478 -0.131 1.00 96.62 166 PRO A O 1
ATOM 1354 N N . ILE A 1 167 ? -26.668 -5.767 0.500 1.00 96.69 167 ILE A N 1
ATOM 1355 C CA . ILE A 1 167 ? -25.538 -6.146 -0.357 1.00 96.69 167 ILE A CA 1
ATOM 1356 C C . ILE A 1 167 ? -24.976 -7.495 0.060 1.00 96.69 167 ILE A C 1
ATOM 1358 O O . ILE A 1 167 ? -24.791 -8.349 -0.795 1.00 96.69 167 ILE A O 1
ATOM 1362 N N . ILE A 1 168 ? -24.755 -7.728 1.356 1.00 97.06 168 ILE A N 1
ATOM 1363 C CA . ILE A 1 168 ? -24.266 -9.025 1.845 1.00 97.06 168 ILE A CA 1
ATOM 1364 C C . ILE A 1 168 ? -25.227 -10.154 1.444 1.00 97.06 168 ILE A C 1
ATOM 1366 O O . ILE A 1 168 ? -24.780 -11.211 0.999 1.00 97.06 168 ILE A O 1
ATOM 1370 N N . LYS A 1 169 ? -26.544 -9.924 1.548 1.00 97.25 169 LYS A N 1
ATOM 1371 C CA . LYS A 1 169 ? -27.567 -10.886 1.116 1.00 97.25 169 LYS A CA 1
ATOM 1372 C C . LYS A 1 169 ? -27.482 -11.150 -0.389 1.00 97.25 169 LYS A C 1
ATOM 1374 O O . LYS A 1 169 ? -27.466 -12.308 -0.794 1.00 97.25 169 LYS A O 1
ATOM 1379 N N . THR A 1 170 ? -27.359 -10.103 -1.204 1.00 97.00 170 THR A N 1
ATOM 1380 C CA . THR A 1 170 ? -27.181 -10.230 -2.657 1.00 97.00 170 THR A CA 1
ATOM 1381 C C . THR A 1 170 ? -25.895 -10.973 -3.003 1.00 97.00 170 THR A C 1
ATOM 1383 O O . THR A 1 170 ? -25.925 -11.867 -3.840 1.00 97.00 170 THR A O 1
ATOM 1386 N N . LEU A 1 171 ? -24.778 -10.669 -2.335 1.00 96.44 171 LEU A N 1
ATOM 1387 C CA . LEU A 1 171 ? -23.494 -11.319 -2.595 1.00 96.44 171 LEU A CA 1
ATOM 1388 C C . LEU A 1 171 ? -23.524 -12.816 -2.284 1.00 96.44 171 LEU A C 1
ATOM 1390 O O . LEU A 1 171 ? -22.997 -13.619 -3.053 1.00 96.44 171 LEU A O 1
ATOM 1394 N N . ARG A 1 172 ? -24.185 -13.188 -1.185 1.00 96.75 172 ARG A N 1
ATOM 1395 C CA . ARG A 1 172 ? -24.373 -14.585 -0.794 1.00 96.75 172 ARG A CA 1
ATOM 1396 C C . ARG A 1 172 ? -25.284 -15.329 -1.763 1.00 96.75 172 ARG A C 1
ATOM 1398 O O . ARG A 1 172 ? -24.936 -16.420 -2.192 1.00 96.75 172 ARG A O 1
ATOM 1405 N N . ASN A 1 173 ? -26.428 -14.738 -2.100 1.00 97.31 173 ASN A N 1
ATOM 1406 C CA . ASN A 1 173 ? -27.451 -15.411 -2.896 1.00 97.31 173 ASN A CA 1
ATOM 1407 C C . ASN A 1 173 ? -27.076 -15.490 -4.379 1.00 97.31 173 ASN A C 1
ATOM 1409 O O . ASN A 1 173 ? -27.322 -16.511 -5.007 1.00 97.31 173 ASN A O 1
ATOM 1413 N N . LYS A 1 174 ? -26.501 -14.419 -4.938 1.00 97.50 174 LYS A N 1
ATOM 1414 C CA . LYS A 1 174 ? -26.211 -14.321 -6.373 1.00 97.50 174 LYS A CA 1
ATOM 1415 C C . LYS A 1 174 ? -24.845 -14.892 -6.747 1.00 97.50 174 LYS A C 1
ATOM 1417 O O . LYS A 1 174 ? -24.731 -15.523 -7.787 1.00 97.50 174 LYS A O 1
ATOM 1422 N N . TYR A 1 175 ? -23.822 -14.678 -5.916 1.00 96.44 175 TYR A N 1
ATOM 1423 C CA . TYR A 1 175 ? -22.439 -15.064 -6.242 1.00 96.44 175 TYR A CA 1
ATOM 1424 C C . TYR A 1 175 ? -21.867 -16.142 -5.313 1.00 96.44 175 TYR A C 1
ATOM 1426 O O . TYR A 1 175 ? -20.686 -16.460 -5.412 1.00 96.44 175 TYR A O 1
ATOM 1434 N N . GLY A 1 176 ? -22.649 -16.667 -4.362 1.00 96.25 176 GLY A N 1
ATOM 1435 C CA . GLY A 1 176 ? -22.173 -17.685 -3.418 1.00 96.25 176 GLY A CA 1
ATOM 1436 C C . GLY A 1 176 ? -21.084 -17.199 -2.451 1.00 96.25 176 GLY A C 1
ATOM 1437 O O . GLY A 1 176 ? -20.437 -18.011 -1.789 1.00 96.25 176 GLY A O 1
ATOM 1438 N N . LEU A 1 177 ? -20.860 -15.883 -2.336 1.00 95.12 177 LEU A N 1
ATOM 1439 C CA . LEU A 1 177 ? -19.784 -15.335 -1.511 1.00 95.12 177 LEU A CA 1
ATOM 1440 C C . LEU A 1 177 ? -20.169 -15.324 -0.027 1.00 95.12 177 LEU A C 1
ATOM 1442 O O . LEU A 1 177 ? -21.120 -14.659 0.396 1.00 95.12 177 LEU A O 1
ATOM 1446 N N . LYS A 1 178 ? -19.378 -16.017 0.800 1.00 94.62 178 LYS A N 1
ATOM 1447 C CA . LYS A 1 178 ? -19.552 -16.086 2.262 1.00 94.62 178 LYS A CA 1
ATOM 1448 C C . LYS A 1 178 ? -18.983 -14.852 2.973 1.00 94.62 178 LYS A C 1
ATOM 1450 O O . LYS A 1 178 ? -18.126 -14.960 3.842 1.00 94.62 178 LYS A O 1
ATOM 1455 N N . VAL A 1 179 ? -19.474 -13.664 2.623 1.00 94.38 179 VAL A N 1
ATOM 1456 C CA . VAL A 1 179 ? -19.128 -12.433 3.347 1.00 94.38 179 VAL A CA 1
ATOM 1457 C C . VAL A 1 179 ? -19.936 -12.381 4.645 1.00 94.38 179 VAL A C 1
ATOM 1459 O O . VAL A 1 179 ? -21.167 -12.323 4.625 1.00 94.38 179 VAL A O 1
ATOM 1462 N N . SER A 1 180 ? -19.249 -12.452 5.785 1.00 89.69 180 SER A N 1
ATOM 1463 C CA . SER A 1 180 ? -19.871 -12.473 7.117 1.00 89.69 180 SER A CA 1
ATOM 1464 C C . SER A 1 180 ? -19.975 -11.086 7.753 1.00 89.69 180 SER A C 1
ATOM 1466 O O . SER A 1 180 ? -20.872 -10.853 8.559 1.00 89.69 180 SER A O 1
ATOM 1468 N N . SER A 1 181 ? -19.098 -10.151 7.372 1.00 94.50 181 SER A N 1
ATOM 1469 C CA . SER A 1 181 ? -18.993 -8.833 8.000 1.00 94.50 181 SER A CA 1
ATOM 1470 C C . SER A 1 181 ? -18.970 -7.695 6.975 1.00 94.50 181 SER A C 1
ATOM 1472 O O . SER A 1 181 ? -18.240 -7.784 5.983 1.00 94.50 181 SER A O 1
ATOM 1474 N N . PRO A 1 182 ? -19.671 -6.573 7.241 1.00 95.12 182 PRO A N 1
ATOM 1475 C CA . PRO A 1 182 ? -19.526 -5.336 6.475 1.00 95.12 182 PRO A CA 1
ATOM 1476 C C . PRO A 1 182 ? -18.078 -4.848 6.359 1.00 95.12 182 PRO A C 1
ATOM 1478 O O . PRO A 1 182 ? -17.725 -4.229 5.361 1.00 95.12 182 PRO A O 1
ATOM 1481 N N . GLN A 1 183 ? -17.224 -5.155 7.345 1.00 93.38 183 GLN A N 1
ATOM 1482 C CA . GLN A 1 183 ? -15.817 -4.739 7.349 1.00 93.38 183 GLN A CA 1
ATOM 1483 C C . GLN A 1 183 ? -15.032 -5.301 6.159 1.00 93.38 183 GLN A C 1
ATOM 1485 O O . GLN A 1 183 ? -14.124 -4.640 5.665 1.00 93.38 183 GLN A O 1
ATOM 1490 N N . MET A 1 184 ? -15.405 -6.481 5.653 1.00 91.62 184 MET A N 1
ATOM 1491 C CA . MET A 1 184 ? -14.789 -7.039 4.447 1.00 91.62 184 MET A CA 1
ATOM 1492 C C . MET A 1 184 ? -15.152 -6.226 3.204 1.00 91.62 184 MET A C 1
ATOM 1494 O O . MET A 1 184 ? -14.284 -5.971 2.378 1.00 91.62 184 MET A O 1
ATOM 1498 N N . LEU A 1 185 ? -16.409 -5.778 3.092 1.00 93.81 185 LEU A N 1
ATOM 1499 C CA . LEU A 1 185 ? -16.866 -4.940 1.979 1.00 93.81 185 LEU A CA 1
ATOM 1500 C C . LEU A 1 185 ? -16.237 -3.552 2.033 1.00 93.81 185 LEU A C 1
ATOM 1502 O O . LEU A 1 185 ? -15.745 -3.074 1.020 1.00 93.81 185 LEU A O 1
ATOM 1506 N N . ILE A 1 186 ? -16.192 -2.945 3.220 1.00 92.06 186 ILE A N 1
ATOM 1507 C CA . ILE A 1 186 ? -15.550 -1.643 3.440 1.00 92.06 186 ILE A CA 1
ATOM 1508 C C . ILE A 1 186 ? -14.048 -1.741 3.155 1.00 92.06 186 ILE A C 1
ATOM 1510 O O . ILE A 1 186 ? -13.480 -0.869 2.503 1.00 92.06 186 ILE A O 1
ATOM 1514 N N . GLY A 1 187 ? -13.393 -2.802 3.632 1.00 89.06 187 GLY A N 1
ATOM 1515 C CA . GLY A 1 187 ? -11.984 -3.061 3.358 1.00 89.06 187 GLY A CA 1
ATOM 1516 C C . GLY A 1 187 ? -11.729 -3.239 1.865 1.00 89.06 187 GLY A C 1
ATOM 1517 O O . GLY A 1 187 ? -10.819 -2.618 1.323 1.00 89.06 187 GLY A O 1
ATOM 1518 N N . HIS A 1 188 ? -12.566 -4.021 1.187 1.00 89.56 188 HIS A N 1
ATOM 1519 C CA . HIS A 1 188 ? -12.507 -4.187 -0.260 1.00 89.56 188 HIS A CA 1
ATOM 1520 C C . HIS A 1 188 ? -12.678 -2.862 -0.995 1.00 89.56 188 HIS A C 1
ATOM 1522 O O . HIS A 1 188 ? -11.788 -2.465 -1.733 1.00 89.56 188 HIS A O 1
ATOM 1528 N N . GLU A 1 189 ? -13.753 -2.125 -0.729 1.00 89.69 189 GLU A N 1
ATOM 1529 C CA . GLU A 1 189 ? -14.027 -0.820 -1.339 1.00 89.69 189 GLU A CA 1
ATOM 1530 C C . GLU A 1 189 ? -12.861 0.158 -1.137 1.00 89.69 189 GLU A C 1
ATOM 1532 O O . GLU A 1 189 ? -12.412 0.811 -2.076 1.00 89.69 189 GLU A O 1
ATOM 1537 N N . LYS A 1 190 ? -12.318 0.213 0.082 1.00 83.69 190 LYS A N 1
ATOM 1538 C CA . LYS A 1 190 ? -11.262 1.156 0.451 1.00 83.69 190 LYS A CA 1
ATOM 1539 C C . LYS A 1 190 ? -9.894 0.800 -0.124 1.00 83.69 190 LYS A C 1
ATOM 1541 O O . LYS A 1 190 ? -9.139 1.703 -0.475 1.00 83.69 190 LYS A O 1
ATOM 1546 N N . TYR A 1 191 ? -9.537 -0.482 -0.137 1.00 77.75 191 TYR A N 1
ATOM 1547 C CA . TYR A 1 191 ? -8.173 -0.927 -0.441 1.00 77.75 191 TYR A CA 1
ATOM 1548 C C . TYR A 1 191 ? -8.030 -1.563 -1.826 1.00 77.75 191 TYR A C 1
ATOM 1550 O O . TYR A 1 191 ? -6.923 -1.560 -2.357 1.00 77.75 191 TYR A O 1
ATOM 1558 N N . HIS A 1 192 ? -9.120 -2.073 -2.398 1.00 77.25 192 HIS A N 1
ATOM 1559 C CA . HIS A 1 192 ? -9.146 -2.832 -3.653 1.00 77.25 192 HIS A CA 1
ATOM 1560 C C . HIS A 1 192 ? -10.194 -2.310 -4.657 1.00 77.25 192 HIS A C 1
ATOM 1562 O O . HIS A 1 192 ? -10.185 -2.713 -5.814 1.00 77.25 192 HIS A O 1
ATOM 1568 N N . GLY A 1 193 ? -11.091 -1.401 -4.255 1.00 65.56 193 GLY A N 1
ATOM 1569 C CA . GLY A 1 193 ? -12.228 -0.926 -5.056 1.00 65.56 193 GLY A CA 1
ATOM 1570 C C . GLY A 1 193 ? -11.876 -0.069 -6.276 1.00 65.56 193 GLY A C 1
ATOM 1571 O O . GLY A 1 193 ? -12.775 0.411 -6.964 1.00 65.56 193 GLY A O 1
ATOM 1572 N N . ARG A 1 194 ? -10.588 0.125 -6.574 1.00 62.34 194 ARG A N 1
ATOM 1573 C CA . ARG A 1 194 ? -10.163 0.651 -7.870 1.00 62.34 194 ARG A CA 1
ATOM 1574 C C . ARG A 1 194 ? -10.094 -0.525 -8.826 1.00 62.34 194 ARG A C 1
ATOM 1576 O O . ARG A 1 194 ? -9.161 -1.319 -8.764 1.00 62.34 194 ARG A O 1
ATOM 1583 N N . SER A 1 195 ? -11.111 -0.643 -9.677 1.00 48.81 195 SER A N 1
ATOM 1584 C CA . SER A 1 195 ? -11.063 -1.551 -10.819 1.00 48.81 195 SER A CA 1
ATOM 1585 C C . SER A 1 195 ? -9.718 -1.385 -11.534 1.00 48.81 195 SER A C 1
ATOM 1587 O O . SER A 1 195 ? -9.269 -0.244 -11.680 1.00 48.81 195 SER A O 1
ATOM 1589 N N . PRO A 1 196 ? -9.083 -2.472 -11.996 1.00 50.47 196 PRO A N 1
ATOM 1590 C CA . PRO A 1 196 ? -7.982 -2.379 -12.940 1.00 50.47 196 PRO A CA 1
ATOM 1591 C C . PRO A 1 196 ? -8.543 -1.815 -14.253 1.00 50.47 196 PRO A C 1
ATOM 1593 O O . PRO A 1 196 ? -8.886 -2.542 -15.175 1.00 50.47 196 PRO A O 1
ATOM 1596 N N . THR A 1 197 ? -8.729 -0.500 -14.327 1.00 42.69 197 THR A N 1
ATOM 1597 C CA . THR A 1 197 ? -8.904 0.203 -15.594 1.00 42.69 197 THR A CA 1
ATOM 1598 C C . THR A 1 197 ? -7.523 0.262 -16.225 1.00 42.69 197 THR A C 1
ATOM 1600 O O . THR A 1 197 ? -6.743 1.170 -15.940 1.00 42.69 197 THR A O 1
ATOM 1603 N N . GLY A 1 198 ? -7.194 -0.774 -16.986 1.00 43.62 198 GLY A N 1
ATOM 1604 C CA . GLY A 1 198 ? -5.903 -0.922 -17.643 1.00 43.62 198 GLY A CA 1
ATOM 1605 C C . GLY A 1 198 ? -5.810 -2.248 -18.381 1.00 43.62 198 GLY A C 1
ATOM 1606 O O . GLY A 1 198 ? -4.939 -3.050 -18.083 1.00 43.62 198 GLY A O 1
ATOM 1607 N N . THR A 1 199 ? -6.772 -2.521 -19.257 1.00 33.28 199 THR A N 1
ATOM 1608 C CA . THR A 1 199 ? -6.644 -3.468 -20.376 1.00 33.28 199 THR A CA 1
ATOM 1609 C C . THR A 1 199 ? -7.758 -3.125 -21.361 1.00 33.28 199 THR A C 1
ATOM 1611 O O . THR A 1 199 ? -8.900 -3.557 -21.215 1.00 33.28 199 THR A O 1
ATOM 1614 N N . ALA A 1 200 ? -7.423 -2.230 -22.287 1.00 29.73 200 ALA A N 1
ATOM 1615 C CA . ALA A 1 200 ? -8.009 -2.162 -23.616 1.00 29.73 200 ALA A CA 1
ATOM 1616 C C . ALA A 1 200 ? -6.882 -2.527 -24.583 1.00 29.73 200 ALA A C 1
ATOM 1618 O O . ALA A 1 200 ? -5.750 -2.061 -24.311 1.00 29.73 200 ALA A O 1
#

InterPro domains:
  IPR013249 RNA polymerase sigma factor 70, region 4 type 2 [PF08281] (67-118)
  IPR013324 RNA polymerase sigma factor, region 3/4-like [SSF88659] (59-123)
  IPR014284 RNA polymerase sigma-70-like domain [TIGR02937] (48-122)
  IPR036388 Winged helix-like DNA-binding domain superfamily [G3DSA:1.10.10.10] (40-123)

Radius of gyration: 24.76 Å; chains: 1; bounding box: 74×45×57 Å

Secondary structure (DSSP, 8-state):
----------HHHHTT--THHHHHHTT--------------------HHHHHHHHHHHHHHHHHHHHHHHHHHTS-HHHHHHHIIIIIS---HHHHHHHHT--HHHHHHHHHHHHHHHHHHHHHHHHHHH----GGGTT-TTTT-TTHHHHHHHHHTS-TTS-SHHHHHHHHHHH------HHHHHHHHHHT-S------

Foldseek 3Di:
DDDDDPPPPPVCVVVVDDPVVVVVVVPPPPDPPPDPPPPDPPPPPCPPVNVVVVVVVVVVVVVVVVLLVVLLVPDDPVLSVLCCCCPVVVDDLVRVCVVVVNDSVVSVVSPVVSVLSSCLSCQVVCCVPVVDHSCSQVPQLLSPFPCNVVLLVLLVPDDPVDDCVVSCVCCCPPRVGPDPDVVSSVCCCVRPSPPPPDDD